Protein AF-A0A6N7EVI2-F1 (afdb_monomer)

Radius of gyration: 18.11 Å; Cα contacts (8 Å, |Δi|>4): 670; chains: 1; bounding box: 48×38×41 Å

pLDDT: mean 82.37, std 12.78, range [40.16, 98.56]

Foldseek 3Di:
DFQFQQQWDKDKDKFFAAPDPDPPPQRTGAIWMKIWDTDRHNDQDAQDKDKTWIKTADFQQQFEPAAAGPDDPRRIDTFFMWIWHHNDPQWIKIWTDGPRGIDIDIGGRPFAAQQRDPDDQPPDRVAQRQAAWKAFPVHPQWTWGWGQTPQQWIWIKIWGHAHPTRSHIWIKTWDTHRHPGADAFDKDKTWIKGADRPQCTHPHDAGPDPVHRIDTFFMKIWHHNGSFWTKIWTAGPRGIDIGTIGGPTHGRSRDGDD

Sequence (258 aa):
MIQTANDQLVAYFYGYENADGNTNGNTTGDALWLLTDALAVSQIEQGKTYTLPVYTGFVGNGGRFDSAPTTDRSGLTEWGNVELTFTGCNAATATLVGEDGTKSFEMIKLANVKGAECGDAVTNNPFFNISGTWYDTTESGLGFNVINTTNNQLLAYYYGYKSGANGNTHWLLSDALSVEAVVPGQTYTIPVYTGYAGNGGTFTSAPTDGNSGIRNWGTLQIRFDNCNSGSATLSGEDGSKSFNLVKLANLKGAACAQ

Secondary structure (DSSP, 8-state):
-EEETTTEEE-EEEEEPPPP--SSS--SPPEEEEEE--EE-SSPPTT-EEEEEEEEE-TTS--BTTB--SSSSTTEEEEEEEEEEEEETTEEEEEEEETTEEEEEEEE---PBTT--SSS--SS--S----EEEEETTSTT-EEEEEEBTTSEEEEEEEEE-TTSTT-EEEEEE--EE-S---TT-EEEEEEEEE-TTSS--SSS--SSTT-SEEEEEEEEEEESSSSEEEEEEEETTEEEEEEEEEEEEBTT-PPP-

Solvent-accessible surface area (backbone atoms only — not comparable to full-atom values): 13594 Å² total; per-residue (Å²): 107,47,52,29,62,82,28,25,37,36,43,64,50,77,54,25,34,53,46,65,90,59,91,78,80,57,85,36,12,53,73,38,56,38,38,39,56,75,42,84,41,86,68,92,52,76,70,44,73,46,76,38,55,26,29,27,67,40,74,67,27,49,17,25,55,91,42,48,37,79,44,100,77,56,43,54,41,83,45,38,35,35,39,39,30,31,74,46,92,52,32,30,41,41,35,40,42,36,85,89,44,77,50,74,47,83,44,69,62,87,68,46,42,53,42,48,54,88,71,79,71,45,88,75,39,91,46,69,31,66,36,29,40,33,27,31,90,90,33,64,82,40,36,33,44,32,43,42,30,67,82,27,26,42,36,42,37,40,42,35,28,33,52,96,32,51,16,37,58,36,56,36,41,41,47,74,44,78,38,92,69,76,54,70,68,46,75,46,79,37,52,22,28,25,70,56,74,75,35,54,28,27,61,90,40,70,41,72,51,90,82,51,51,51,41,85,43,37,37,37,38,40,29,38,60,51,71,49,36,31,36,38,34,42,40,39,86,72,46,73,50,76,40,61,29,37,51,78,46,45,31,41,46,18,57,45,55,129

Mean predicted aligned error: 7.65 Å

Organism: NCBI:txid2654998

Nearest PDB structures (foldseek):
  1q9g-assembly1_A  TM=4.408E-01  e=4.996E+00  Escherichia coli
  1yyp-assembly1_A-2  TM=1.736E-01  e=5.544E-01  Human betaherpesvirus 5
  5ixa-assembly1_A  TM=1.518E-01  e=2.797E-01  Human herpesvirus 5 strain AD169
  5iwd-assembly1_A-2  TM=1.503E-01  e=4.560E-01  Human herpesvirus 5 strain AD169

Structure (mmCIF, N/CA/C/O backbone):
data_AF-A0A6N7EVI2-F1
#
_entry.id   AF-A0A6N7EVI2-F1
#
loop_
_atom_site.group_PDB
_atom_site.id
_atom_site.type_symbol
_atom_site.label_atom_id
_atom_site.label_alt_id
_atom_site.label_comp_id
_atom_site.label_asym_id
_atom_site.label_entity_id
_atom_site.label_seq_id
_atom_site.pdbx_PDB_ins_code
_atom_site.Cartn_x
_atom_site.Cartn_y
_atom_site.Cartn_z
_atom_site.occupancy
_atom_site.B_iso_or_equiv
_atom_site.auth_seq_id
_atom_site.auth_comp_id
_atom_site.auth_asym_id
_atom_site.auth_atom_id
_atom_site.pdbx_PDB_model_num
ATOM 1 N N . MET A 1 1 ? 0.043 4.563 6.822 1.00 78.44 1 MET A N 1
ATOM 2 C CA . MET A 1 1 ? 0.396 4.192 8.212 1.00 78.44 1 MET A CA 1
ATOM 3 C C . MET A 1 1 ? -0.729 3.375 8.801 1.00 78.44 1 MET A C 1
ATOM 5 O O . MET A 1 1 ? -1.885 3.664 8.506 1.00 78.44 1 MET A O 1
ATOM 9 N N . ILE A 1 2 ? -0.394 2.376 9.606 1.00 78.75 2 ILE A N 1
ATOM 10 C CA . ILE A 1 2 ? -1.329 1.429 10.202 1.00 78.75 2 ILE A CA 1
ATOM 11 C C . ILE A 1 2 ? -0.865 1.134 11.633 1.00 78.75 2 ILE A C 1
ATOM 13 O O . ILE A 1 2 ? 0.302 0.807 11.835 1.00 78.75 2 ILE A O 1
ATOM 17 N N . GLN A 1 3 ? -1.782 1.201 12.603 1.00 81.31 3 GLN A N 1
ATOM 18 C CA . GLN A 1 3 ? -1.608 0.498 13.874 1.00 81.31 3 GLN A CA 1
ATOM 19 C C . GLN A 1 3 ? -2.296 -0.867 13.761 1.00 81.31 3 GLN A C 1
ATOM 21 O O . GLN A 1 3 ? -3.495 -0.946 13.479 1.00 81.31 3 GLN A O 1
ATOM 26 N N . THR A 1 4 ? -1.540 -1.944 13.931 1.00 81.75 4 THR A N 1
ATOM 27 C CA . THR A 1 4 ? -2.045 -3.315 13.842 1.00 81.75 4 THR A CA 1
ATOM 28 C C . THR A 1 4 ? -2.708 -3.736 15.152 1.00 81.75 4 THR A C 1
ATOM 30 O O . THR A 1 4 ? -2.429 -3.188 16.219 1.00 81.75 4 THR A O 1
ATOM 33 N N . ALA A 1 5 ? -3.566 -4.752 15.089 1.00 79.06 5 ALA A N 1
ATOM 34 C CA . ALA A 1 5 ? -4.220 -5.346 16.254 1.00 79.06 5 ALA A CA 1
ATOM 35 C C . ALA A 1 5 ? -3.238 -5.968 17.268 1.00 79.06 5 ALA A C 1
ATOM 37 O O . ALA A 1 5 ? -3.628 -6.214 18.404 1.00 79.06 5 ALA A O 1
ATOM 38 N N . ASN A 1 6 ? -1.978 -6.180 16.876 1.00 83.00 6 ASN A N 1
ATOM 39 C CA . ASN A 1 6 ? -0.909 -6.683 17.739 1.00 83.00 6 ASN A CA 1
ATOM 40 C C . ASN A 1 6 ? -0.087 -5.549 18.374 1.00 83.00 6 ASN A C 1
ATOM 42 O O . ASN A 1 6 ? 1.062 -5.767 18.747 1.00 83.00 6 ASN A O 1
ATOM 46 N N . ASP A 1 7 ? -0.646 -4.338 18.459 1.00 86.75 7 ASP A N 1
ATOM 47 C CA . ASP A 1 7 ? 0.015 -3.166 19.037 1.00 86.75 7 ASP A CA 1
ATOM 48 C C . ASP A 1 7 ? 1.329 -2.816 18.335 1.00 86.75 7 ASP A C 1
ATOM 50 O O . ASP A 1 7 ? 2.338 -2.519 18.970 1.00 86.75 7 ASP A O 1
ATOM 54 N N . GLN A 1 8 ? 1.320 -2.844 17.001 1.00 87.69 8 GLN A N 1
ATOM 55 C CA . GLN A 1 8 ? 2.462 -2.423 16.193 1.00 87.69 8 GLN A CA 1
ATOM 56 C C . GLN A 1 8 ? 2.094 -1.255 15.288 1.00 87.69 8 GLN A C 1
ATOM 58 O O . GLN A 1 8 ? 1.063 -1.282 14.622 1.00 87.69 8 GLN A O 1
ATOM 63 N N . LEU A 1 9 ? 2.956 -0.248 15.229 1.00 87.81 9 LEU A N 1
ATOM 64 C CA . LEU A 1 9 ? 2.894 0.836 14.262 1.00 87.81 9 LEU A CA 1
ATOM 65 C C . LEU A 1 9 ? 3.787 0.494 13.067 1.00 87.81 9 LEU A C 1
ATOM 67 O O . LEU A 1 9 ? 4.968 0.201 13.244 1.00 87.81 9 LEU A O 1
ATOM 71 N N . VAL A 1 10 ? 3.216 0.559 11.865 1.00 87.38 10 VAL A N 1
ATOM 72 C CA . VAL A 1 10 ? 3.932 0.407 10.591 1.00 87.38 10 VAL A CA 1
ATOM 73 C C . VAL A 1 10 ? 3.566 1.566 9.664 1.00 87.38 10 VAL A C 1
ATOM 75 O O . VAL A 1 10 ? 2.408 2.004 9.597 1.00 87.38 10 VAL A O 1
ATOM 78 N N . ALA A 1 11 ? 4.541 2.071 8.918 1.00 87.06 11 ALA A N 1
ATOM 79 C CA . ALA A 1 11 ? 4.354 3.089 7.902 1.00 87.06 11 ALA A CA 1
ATOM 80 C C . ALA A 1 11 ? 4.922 2.647 6.550 1.00 87.06 11 ALA A C 1
ATOM 82 O O . ALA A 1 11 ? 5.827 1.823 6.458 1.00 87.06 11 ALA A O 1
ATOM 83 N N . TYR A 1 12 ? 4.336 3.218 5.503 1.00 85.94 12 TYR A N 1
ATOM 84 C CA . TYR A 1 12 ? 4.713 2.991 4.117 1.00 85.94 12 TYR A CA 1
ATOM 85 C C . TYR A 1 12 ? 4.661 4.350 3.424 1.00 85.94 12 TYR A C 1
ATOM 87 O O . TYR A 1 12 ? 3.696 5.095 3.644 1.00 85.94 12 TYR A O 1
ATOM 95 N N . PHE A 1 13 ? 5.662 4.665 2.611 1.00 84.12 13 PHE A N 1
ATOM 96 C CA . PHE A 1 13 ? 5.716 5.889 1.814 1.00 84.12 13 PHE A CA 1
ATOM 97 C C . PHE A 1 13 ? 6.012 5.543 0.362 1.00 84.12 13 PHE A C 1
ATOM 99 O O . PHE A 1 13 ? 6.703 4.570 0.077 1.00 84.12 13 PHE A O 1
ATOM 106 N N . TYR A 1 14 ? 5.489 6.357 -0.545 1.00 81.00 14 TYR A N 1
ATOM 107 C CA . TYR A 1 14 ? 5.687 6.211 -1.981 1.00 81.00 14 TYR A CA 1
ATOM 108 C C . TYR A 1 14 ? 6.108 7.565 -2.538 1.00 81.00 14 TYR A C 1
ATOM 110 O O . TYR A 1 14 ? 5.569 8.598 -2.130 1.00 81.00 14 TYR A O 1
ATOM 118 N N . GLY A 1 15 ? 7.072 7.572 -3.449 1.00 78.25 15 GLY A N 1
ATOM 119 C CA . GLY A 1 15 ? 7.619 8.801 -3.999 1.00 78.25 15 GLY A CA 1
ATOM 120 C C . GLY A 1 15 ? 8.617 8.546 -5.116 1.00 78.25 15 GLY A C 1
ATOM 121 O O . GLY A 1 15 ? 8.519 7.552 -5.836 1.00 78.25 15 GLY A O 1
ATOM 122 N N . TYR A 1 16 ? 9.560 9.471 -5.242 1.00 76.50 16 TYR A N 1
ATOM 123 C CA . TYR A 1 16 ? 10.654 9.417 -6.202 1.00 76.50 16 TYR A CA 1
ATOM 124 C C . TYR A 1 16 ? 11.968 9.623 -5.454 1.00 76.50 16 TYR A C 1
ATOM 126 O O . TYR A 1 16 ? 11.994 10.392 -4.490 1.00 76.50 16 TYR A O 1
ATOM 134 N N . GLU A 1 17 ? 13.032 8.955 -5.884 1.00 75.00 17 GLU A N 1
ATOM 135 C CA . GLU A 1 17 ? 14.394 9.201 -5.393 1.00 75.00 17 GLU A CA 1
ATOM 136 C C . GLU A 1 17 ? 14.897 10.569 -5.893 1.00 75.00 17 GLU A C 1
ATOM 138 O O . GLU A 1 17 ? 14.228 11.267 -6.673 1.00 75.00 17 GLU A O 1
ATOM 143 N N . ASN A 1 18 ? 16.064 11.017 -5.433 1.00 69.88 18 ASN A N 1
ATOM 144 C CA . ASN A 1 18 ? 16.777 12.040 -6.194 1.00 69.88 18 ASN A CA 1
ATOM 145 C C . ASN A 1 18 ? 17.369 11.409 -7.461 1.00 69.88 18 ASN A C 1
ATOM 147 O O . ASN A 1 18 ? 17.539 10.199 -7.551 1.00 69.88 18 ASN A O 1
ATOM 151 N N . ALA A 1 19 ? 17.679 12.226 -8.468 1.00 61.88 19 ALA A N 1
ATOM 152 C CA . ALA A 1 19 ? 18.473 11.720 -9.577 1.00 61.88 19 ALA A CA 1
ATOM 153 C C . ALA A 1 19 ? 19.861 11.354 -9.035 1.00 61.88 19 ALA A C 1
ATOM 155 O O . ALA A 1 19 ? 20.594 12.242 -8.585 1.00 61.88 19 ALA A O 1
ATOM 156 N N . ASP A 1 20 ? 20.226 10.073 -9.096 1.00 54.56 20 ASP A N 1
ATOM 157 C CA . ASP A 1 20 ? 21.617 9.658 -8.967 1.00 54.56 20 ASP A CA 1
ATOM 158 C C . ASP A 1 20 ? 22.427 10.526 -9.925 1.00 54.56 20 ASP A C 1
ATOM 160 O O . ASP A 1 20 ? 22.054 10.658 -11.091 1.00 54.56 20 ASP A O 1
ATOM 164 N N . GLY A 1 21 ? 23.535 11.119 -9.485 1.00 47.72 21 GLY A N 1
ATOM 165 C CA . GLY A 1 21 ? 24.413 11.949 -10.325 1.00 47.72 21 GLY A CA 1
ATOM 166 C C . GLY A 1 21 ? 25.060 11.221 -11.524 1.00 47.72 21 GLY A C 1
ATOM 167 O O . GLY A 1 21 ? 26.123 11.627 -11.989 1.00 47.72 21 GLY A O 1
ATOM 168 N N . ASN A 1 22 ? 24.464 10.131 -12.007 1.00 42.59 22 ASN A N 1
ATOM 169 C CA . ASN A 1 22 ? 24.833 9.351 -13.166 1.00 42.59 22 ASN A CA 1
ATOM 170 C C . ASN A 1 22 ? 24.577 10.136 -14.468 1.00 42.59 22 ASN A C 1
ATOM 172 O O . ASN A 1 22 ? 23.500 10.664 -14.741 1.00 42.59 22 ASN A O 1
ATOM 176 N N . THR A 1 23 ? 25.615 10.187 -15.294 1.00 40.16 23 THR A N 1
ATOM 177 C CA . THR A 1 23 ? 25.893 11.084 -16.426 1.00 40.16 23 THR A CA 1
ATOM 178 C C . THR A 1 23 ? 25.006 10.906 -17.667 1.00 40.16 23 THR A C 1
ATOM 180 O O . THR A 1 23 ? 25.349 11.394 -18.744 1.00 40.16 23 THR A O 1
ATOM 183 N N . ASN A 1 24 ? 23.847 10.259 -17.545 1.00 43.44 24 ASN A N 1
ATOM 184 C CA . ASN A 1 24 ? 22.981 9.915 -18.680 1.00 43.44 24 ASN A CA 1
ATOM 185 C C . ASN A 1 24 ? 21.941 10.994 -19.031 1.00 43.44 24 ASN A C 1
ATOM 187 O O . ASN A 1 24 ? 21.064 10.756 -19.857 1.00 43.44 24 ASN A O 1
ATOM 191 N N . GLY A 1 25 ? 22.012 12.178 -18.413 1.00 42.19 25 GLY A N 1
ATOM 192 C CA . GLY A 1 25 ? 21.105 13.292 -18.713 1.00 42.19 25 GLY A CA 1
ATOM 193 C C . GLY A 1 25 ? 19.660 13.097 -18.233 1.00 42.19 25 GLY A C 1
ATOM 194 O O . GLY A 1 25 ? 18.804 13.906 -18.581 1.00 42.19 25 GLY A O 1
ATOM 195 N N . ASN A 1 26 ? 19.380 12.061 -17.432 1.00 43.47 26 ASN A N 1
ATOM 196 C CA . ASN A 1 26 ? 18.093 11.895 -16.760 1.00 43.47 26 ASN A CA 1
ATOM 197 C C . ASN A 1 26 ? 18.104 12.698 -15.450 1.00 43.47 26 ASN A C 1
ATOM 199 O O . ASN A 1 26 ? 18.824 12.360 -14.518 1.00 43.47 26 ASN A O 1
ATOM 203 N N . THR A 1 27 ? 17.327 13.777 -15.389 1.00 50.53 27 THR A N 1
ATOM 204 C CA . THR A 1 27 ? 17.216 14.658 -14.214 1.00 50.53 27 THR A CA 1
ATOM 205 C C . THR A 1 27 ? 16.045 14.288 -13.298 1.00 50.53 27 THR A C 1
ATOM 207 O O . THR A 1 27 ? 15.647 15.103 -12.468 1.00 50.53 27 THR A O 1
ATOM 210 N N . THR A 1 28 ? 15.437 13.110 -13.476 1.00 56.78 28 THR A N 1
ATOM 211 C CA . THR A 1 28 ? 14.279 12.652 -12.688 1.00 56.78 28 THR A CA 1
ATOM 212 C C . THR A 1 28 ? 14.608 11.394 -11.899 1.00 56.78 28 THR A C 1
ATOM 214 O O . THR A 1 28 ? 15.360 10.553 -12.386 1.00 56.78 28 THR A O 1
ATOM 217 N N . GLY A 1 29 ? 14.061 11.296 -10.685 1.00 60.53 29 GLY A N 1
ATOM 218 C CA . GLY A 1 29 ? 14.249 10.135 -9.819 1.00 60.53 29 GLY A CA 1
ATOM 219 C C . GLY A 1 29 ? 13.364 8.965 -10.226 1.00 60.53 29 GLY A C 1
ATOM 220 O O . GLY A 1 29 ? 12.253 9.160 -10.733 1.00 60.53 29 GLY A O 1
ATOM 221 N N . ASP A 1 30 ? 13.847 7.750 -9.987 1.00 69.44 30 ASP A N 1
ATOM 222 C CA . ASP A 1 30 ? 13.045 6.542 -10.139 1.00 69.44 30 ASP A CA 1
ATOM 223 C C . ASP A 1 30 ? 12.011 6.422 -9.010 1.00 69.44 30 ASP A C 1
ATOM 225 O O . ASP A 1 30 ? 12.070 7.108 -7.988 1.00 69.44 30 ASP A O 1
ATOM 229 N N . ALA A 1 31 ? 10.999 5.582 -9.232 1.00 69.00 31 ALA A N 1
ATOM 230 C CA . ALA A 1 31 ? 9.957 5.340 -8.245 1.00 69.00 31 ALA A CA 1
ATOM 231 C C . ALA A 1 31 ? 10.541 4.670 -6.991 1.00 69.00 31 ALA A C 1
ATOM 233 O O . ALA A 1 31 ? 11.123 3.591 -7.078 1.00 69.00 31 ALA A O 1
ATOM 234 N N . LEU A 1 32 ? 10.290 5.279 -5.835 1.00 76.00 32 LEU A N 1
ATOM 235 C CA . LEU A 1 32 ? 10.708 4.805 -4.521 1.00 76.00 32 LEU A CA 1
ATOM 236 C C . LEU A 1 32 ? 9.496 4.336 -3.721 1.00 76.00 32 LEU A C 1
ATOM 238 O O . LEU A 1 32 ? 8.467 5.020 -3.674 1.00 76.00 32 LEU A O 1
ATOM 242 N N . TRP A 1 33 ? 9.640 3.218 -3.017 1.00 77.56 33 TRP A N 1
ATOM 243 C CA . TRP A 1 33 ? 8.743 2.856 -1.926 1.00 77.56 33 TRP A CA 1
ATOM 244 C C . TRP A 1 33 ? 9.562 2.557 -0.678 1.00 77.56 33 TRP A C 1
ATOM 246 O O . TRP A 1 33 ? 10.606 1.915 -0.727 1.00 77.56 33 TRP A O 1
ATOM 256 N N . LEU A 1 34 ? 9.059 3.047 0.442 1.00 84.69 34 LEU A N 1
ATOM 257 C CA . LEU A 1 34 ? 9.695 2.957 1.740 1.00 84.69 34 LEU A CA 1
ATOM 258 C C . LEU A 1 34 ? 8.766 2.203 2.681 1.00 84.69 34 LEU A C 1
ATOM 260 O O . LEU A 1 34 ? 7.575 2.513 2.756 1.00 84.69 34 LEU A O 1
ATOM 264 N N . LEU A 1 35 ? 9.314 1.240 3.409 1.00 84.19 35 LEU A N 1
ATOM 265 C CA . LEU A 1 35 ? 8.627 0.418 4.400 1.00 84.19 35 LEU A CA 1
ATOM 266 C C . LEU A 1 35 ? 9.311 0.597 5.752 1.00 84.19 35 LEU A C 1
ATOM 268 O O . LEU A 1 35 ? 10.533 0.543 5.819 1.00 84.19 35 LEU A O 1
ATOM 272 N N . THR A 1 36 ? 8.555 0.750 6.836 1.00 87.19 36 THR A N 1
ATOM 273 C CA . THR A 1 36 ? 9.147 0.685 8.178 1.00 87.19 36 THR A CA 1
ATOM 274 C C . THR A 1 36 ? 9.128 -0.724 8.746 1.00 87.19 36 THR A C 1
ATOM 276 O O . THR A 1 36 ? 8.227 -1.512 8.447 1.00 87.19 36 THR A O 1
ATOM 279 N N . ASP A 1 37 ? 10.031 -0.991 9.686 1.00 82.88 37 ASP A N 1
ATOM 280 C CA . ASP A 1 37 ? 9.793 -2.066 10.648 1.00 82.88 37 ASP A CA 1
ATOM 281 C C . ASP A 1 37 ? 8.555 -1.782 11.510 1.00 82.88 37 ASP A C 1
ATOM 283 O O . ASP A 1 37 ? 8.026 -0.665 11.579 1.00 82.88 37 ASP A O 1
ATOM 287 N N . ALA A 1 38 ? 8.092 -2.828 12.187 1.00 85.00 38 ALA A N 1
ATOM 288 C CA . ALA A 1 38 ? 7.014 -2.746 13.153 1.00 85.00 38 ALA A CA 1
ATOM 289 C C . ALA A 1 38 ? 7.526 -2.225 14.503 1.00 85.00 38 ALA A C 1
ATOM 291 O O . ALA A 1 38 ? 8.260 -2.916 15.211 1.00 85.00 38 ALA A O 1
ATOM 292 N N . LEU A 1 39 ? 7.080 -1.034 14.903 1.00 89.94 39 LEU A N 1
ATOM 293 C CA . LEU A 1 39 ? 7.355 -0.485 16.229 1.00 89.94 39 LEU A CA 1
ATOM 294 C C . LEU A 1 39 ? 6.257 -0.905 17.208 1.00 89.94 39 LEU A C 1
ATOM 296 O O . LEU A 1 39 ? 5.087 -0.615 16.975 1.00 89.94 39 LEU A O 1
ATOM 300 N N . ALA A 1 40 ? 6.614 -1.539 18.325 1.00 90.75 40 ALA A N 1
ATOM 301 C CA . ALA A 1 40 ? 5.648 -1.876 19.370 1.00 90.75 40 ALA A CA 1
ATOM 302 C C . ALA A 1 40 ? 5.083 -0.598 20.021 1.00 90.75 40 ALA A C 1
ATOM 304 O O . ALA A 1 40 ? 5.790 0.139 20.708 1.00 90.75 40 ALA A O 1
ATOM 305 N N . VAL A 1 41 ? 3.796 -0.339 19.798 1.00 87.38 41 VAL A N 1
ATOM 306 C CA . VAL A 1 41 ? 3.047 0.819 20.290 1.00 87.38 41 VAL A CA 1
ATOM 307 C C . VAL A 1 41 ? 1.650 0.356 20.693 1.00 87.38 41 VAL A C 1
ATOM 309 O O . VAL A 1 41 ? 0.789 0.118 19.843 1.00 87.38 41 VAL A O 1
ATOM 312 N N . SER A 1 42 ? 1.398 0.278 22.001 1.00 83.19 42 SER A N 1
ATOM 313 C CA . SER A 1 42 ? 0.074 -0.064 22.537 1.00 83.19 42 SER A CA 1
ATOM 314 C C . SER A 1 42 ? -0.947 1.044 22.291 1.00 83.19 42 SER A C 1
ATOM 316 O O . SER A 1 42 ? -2.084 0.776 21.912 1.00 83.19 42 SER A O 1
ATOM 318 N N . GLN A 1 43 ? -0.555 2.306 22.427 1.00 84.06 43 GLN A N 1
ATOM 319 C CA . GLN A 1 43 ? -1.420 3.444 22.145 1.00 84.06 43 GLN A CA 1
ATOM 320 C C . GLN A 1 43 ? -0.617 4.570 21.502 1.00 84.06 43 GLN A C 1
ATOM 322 O O . GLN A 1 43 ? 0.496 4.882 21.931 1.00 84.06 43 GLN A O 1
ATOM 327 N N . ILE A 1 44 ? -1.195 5.172 20.462 1.00 86.50 44 ILE A N 1
ATOM 328 C CA . ILE A 1 44 ? -0.651 6.389 19.870 1.00 86.50 44 ILE A CA 1
ATOM 329 C C . ILE A 1 44 ? -1.018 7.566 20.782 1.00 86.50 44 ILE A C 1
ATOM 331 O O . ILE A 1 44 ? -2.190 7.800 21.074 1.00 86.50 44 ILE A O 1
ATOM 335 N N . GLU A 1 45 ? -0.008 8.287 21.250 1.00 89.31 45 GLU A N 1
ATOM 336 C CA . GLU A 1 45 ? -0.119 9.442 22.130 1.00 89.31 45 GLU A CA 1
ATOM 337 C C . GLU A 1 45 ? 0.002 10.717 21.295 1.00 89.31 45 GLU A C 1
ATOM 339 O O . GLU A 1 45 ? 0.938 10.883 20.509 1.00 89.31 45 GLU A O 1
ATOM 344 N N . GLN A 1 46 ? -0.948 11.632 21.468 1.00 91.19 46 GLN A N 1
ATOM 345 C CA . GLN A 1 46 ? -0.927 12.912 20.771 1.00 91.19 46 GLN A CA 1
ATOM 346 C C . GLN A 1 46 ? 0.310 13.725 21.180 1.00 91.19 46 GLN A C 1
ATOM 348 O O . GLN A 1 46 ? 0.624 13.851 22.361 1.00 91.19 46 GLN A O 1
ATOM 353 N N . GLY A 1 47 ? 1.008 14.288 20.195 1.00 92.94 47 GLY A N 1
ATOM 354 C CA . GLY A 1 47 ? 2.221 15.084 20.387 1.00 92.94 47 GLY A CA 1
ATOM 355 C C . GLY A 1 47 ? 3.492 14.268 20.636 1.00 92.94 47 GLY A C 1
ATOM 356 O O . GLY A 1 47 ? 4.577 14.845 20.638 1.00 92.94 47 GLY A O 1
ATOM 357 N N . LYS A 1 48 ? 3.397 12.943 20.802 1.00 94.62 48 LYS A N 1
ATOM 358 C CA . LYS A 1 48 ? 4.567 12.067 20.899 1.00 94.62 48 LYS A CA 1
ATOM 359 C C . LYS A 1 48 ? 5.142 11.791 19.512 1.00 94.62 48 LYS A C 1
ATOM 361 O O . LYS A 1 48 ? 4.398 11.501 18.574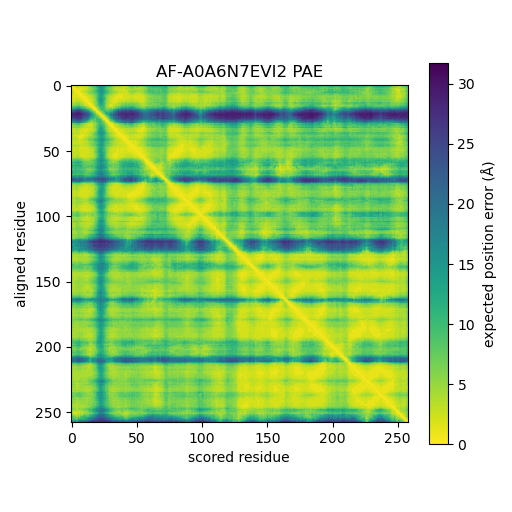 1.00 94.62 48 LYS A O 1
ATOM 366 N N . THR A 1 49 ? 6.466 11.854 19.407 1.00 95.62 49 THR A N 1
ATOM 367 C CA . THR A 1 49 ? 7.204 11.462 18.203 1.00 95.62 49 THR A CA 1
ATOM 368 C C . THR A 1 49 ? 7.577 9.985 18.271 1.00 95.62 49 THR A C 1
ATOM 370 O O . THR A 1 49 ? 8.122 9.518 19.272 1.00 95.62 49 THR A O 1
ATOM 373 N N . TYR A 1 50 ? 7.293 9.260 17.195 1.00 94.81 50 TYR A N 1
ATOM 374 C CA . TYR A 1 50 ? 7.669 7.868 16.988 1.00 94.81 50 TYR A CA 1
ATOM 375 C C . TYR A 1 50 ? 8.721 7.798 15.887 1.00 94.81 50 TYR A C 1
ATOM 377 O O . TYR A 1 50 ? 8.462 8.256 14.777 1.00 94.81 50 TYR A O 1
ATOM 385 N N . THR A 1 51 ? 9.876 7.209 16.182 1.00 95.12 51 THR A N 1
ATOM 386 C CA . THR A 1 51 ? 10.950 7.014 15.202 1.00 95.12 51 THR A CA 1
ATOM 387 C C . THR A 1 51 ? 10.996 5.551 14.790 1.00 95.12 51 THR A C 1
ATOM 389 O O . THR A 1 51 ? 11.039 4.673 15.654 1.00 95.12 51 THR A O 1
ATOM 392 N N . LEU A 1 52 ? 10.958 5.284 13.486 1.00 94.25 52 LEU A N 1
ATOM 393 C CA . LEU A 1 52 ? 11.017 3.935 12.928 1.00 94.25 52 LEU A CA 1
ATOM 394 C C . LEU A 1 52 ? 12.114 3.864 11.861 1.00 94.25 52 LEU A C 1
ATOM 396 O O . LEU A 1 52 ? 12.180 4.781 11.034 1.00 94.25 52 LEU A O 1
ATOM 400 N N . PRO A 1 53 ? 12.924 2.790 11.830 1.00 92.94 53 PRO A N 1
ATOM 401 C CA . PRO A 1 53 ? 13.826 2.556 10.716 1.00 92.94 53 PRO A CA 1
ATOM 402 C C . PRO A 1 53 ? 13.008 2.277 9.455 1.00 92.94 53 PRO A C 1
ATOM 404 O O . PRO A 1 53 ? 11.913 1.705 9.506 1.00 92.94 53 PRO A O 1
ATOM 407 N N . VAL A 1 54 ? 13.543 2.726 8.329 1.00 89.94 54 VAL A N 1
ATOM 408 C CA . VAL A 1 54 ? 12.926 2.688 7.011 1.00 89.94 54 VAL A CA 1
ATOM 409 C C . VAL A 1 54 ? 13.825 1.903 6.068 1.00 89.94 54 VAL A C 1
ATOM 411 O O . VAL A 1 54 ? 15.037 2.111 6.022 1.00 89.94 54 VAL A O 1
ATOM 414 N N . TYR A 1 55 ? 13.200 1.048 5.271 1.00 85.88 55 TYR A N 1
ATOM 415 C CA . TYR A 1 55 ? 13.832 0.168 4.307 1.00 85.88 55 TYR A CA 1
ATOM 416 C C . TYR A 1 55 ? 13.252 0.392 2.909 1.00 85.88 55 TYR A C 1
ATOM 418 O O . TYR A 1 55 ? 12.063 0.684 2.761 1.00 85.88 55 TYR A O 1
ATOM 426 N N . THR A 1 56 ? 14.080 0.208 1.885 1.00 80.75 56 THR A N 1
ATOM 427 C CA . THR A 1 56 ? 13.696 0.244 0.465 1.00 80.75 56 THR A CA 1
ATOM 428 C C . THR A 1 56 ? 14.163 -1.018 -0.247 1.00 80.75 56 THR A C 1
ATOM 430 O O . THR A 1 56 ? 15.104 -1.668 0.200 1.00 80.75 56 THR A O 1
ATOM 433 N N . GLY A 1 57 ? 13.523 -1.378 -1.359 1.00 74.69 57 GLY A N 1
ATOM 434 C CA . GLY A 1 57 ? 14.045 -2.422 -2.238 1.00 74.69 57 GLY A CA 1
ATOM 435 C C . GLY A 1 57 ? 15.292 -1.963 -2.994 1.00 74.69 57 GLY A C 1
ATOM 436 O O . GLY A 1 57 ? 15.405 -0.788 -3.315 1.00 74.69 57 GLY A O 1
ATOM 437 N N . PHE A 1 58 ? 16.203 -2.882 -3.324 1.00 72.12 58 PHE A N 1
ATOM 438 C CA . PHE A 1 58 ? 17.367 -2.567 -4.163 1.00 72.12 58 PHE A CA 1
ATOM 439 C C . PHE A 1 58 ? 17.398 -3.372 -5.465 1.00 72.12 58 PHE A C 1
ATOM 441 O O . PHE A 1 58 ? 16.980 -4.534 -5.534 1.00 72.12 58 PHE A O 1
ATOM 448 N N . VAL A 1 59 ? 17.960 -2.748 -6.500 1.00 71.81 59 VAL A N 1
ATOM 449 C CA . VAL A 1 59 ? 18.222 -3.379 -7.796 1.00 71.81 59 VAL A CA 1
ATOM 450 C C . VAL A 1 59 ? 19.260 -4.486 -7.624 1.00 71.81 59 VAL A C 1
ATOM 452 O O . VAL A 1 59 ? 20.357 -4.253 -7.126 1.00 71.81 59 VAL A O 1
ATOM 455 N N . GLY A 1 60 ? 18.936 -5.699 -8.067 1.00 71.44 60 GLY A N 1
ATOM 456 C CA . GLY A 1 60 ? 19.820 -6.862 -7.979 1.00 71.44 60 GLY A CA 1
ATOM 457 C C . GLY A 1 60 ? 19.338 -7.973 -7.048 1.00 71.44 60 GLY A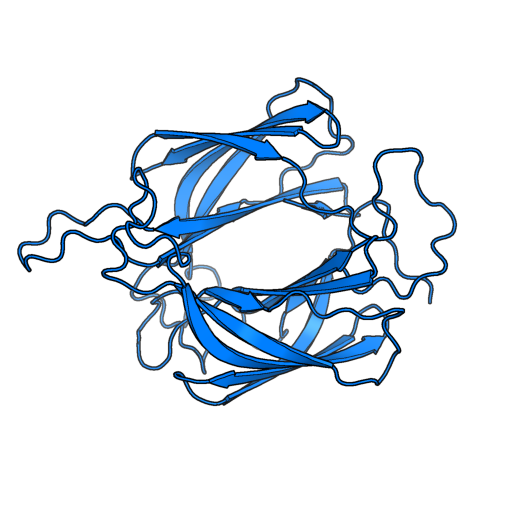 C 1
ATOM 458 O O . GLY A 1 60 ? 19.934 -9.047 -7.055 1.00 71.44 60 GLY A O 1
ATOM 459 N N . ASN A 1 61 ? 18.260 -7.761 -6.286 1.00 72.75 61 ASN A N 1
ATOM 460 C CA . ASN A 1 61 ? 17.746 -8.742 -5.318 1.00 72.75 61 ASN A CA 1
ATOM 461 C C . ASN A 1 61 ? 17.042 -9.977 -5.936 1.00 72.75 61 ASN A C 1
ATOM 463 O O . ASN A 1 61 ? 16.618 -10.882 -5.214 1.00 72.75 61 ASN A O 1
ATOM 467 N N . GLY A 1 62 ? 16.900 -10.025 -7.260 1.00 73.12 62 GLY A N 1
ATOM 468 C CA . GLY A 1 62 ? 16.264 -11.110 -8.008 1.00 73.12 62 GLY A CA 1
ATOM 469 C C . GLY A 1 62 ? 14.756 -10.954 -8.213 1.00 73.12 62 GLY A C 1
ATOM 470 O O . GLY A 1 62 ? 14.188 -11.706 -9.001 1.00 73.12 62 GLY A O 1
ATOM 471 N N . GLY A 1 63 ? 14.107 -10.000 -7.540 1.00 76.88 63 GLY A N 1
ATOM 472 C CA . GLY A 1 63 ? 12.658 -9.808 -7.575 1.00 76.88 63 GLY A CA 1
ATOM 473 C C . GLY A 1 63 ? 12.163 -9.368 -8.950 1.00 76.88 63 GLY A C 1
ATOM 474 O O . GLY A 1 63 ? 12.777 -8.521 -9.599 1.00 76.88 63 GLY A O 1
ATOM 475 N N . ARG A 1 64 ? 11.052 -9.947 -9.404 1.00 79.81 64 ARG A N 1
ATOM 476 C CA . ARG A 1 64 ? 10.371 -9.603 -10.660 1.00 79.81 64 ARG A CA 1
ATOM 477 C C . ARG A 1 64 ? 8.868 -9.627 -10.454 1.00 79.81 64 ARG A C 1
ATOM 479 O O . ARG A 1 64 ? 8.379 -10.202 -9.482 1.00 79.81 64 ARG A O 1
ATOM 486 N N . PHE A 1 65 ? 8.130 -9.026 -11.384 1.00 81.44 65 PHE A N 1
ATOM 487 C CA . PHE A 1 65 ? 6.669 -9.074 -11.351 1.00 81.44 65 PHE A CA 1
ATOM 488 C C . PHE A 1 65 ? 6.150 -10.508 -11.197 1.00 81.44 65 PHE A C 1
ATOM 490 O O . PHE A 1 65 ? 5.235 -10.735 -10.420 1.00 81.44 65 PHE A O 1
ATOM 497 N N . ASP A 1 66 ? 6.776 -11.481 -11.856 1.00 79.56 66 ASP A N 1
ATOM 498 C CA . ASP A 1 66 ? 6.393 -12.892 -11.912 1.00 79.56 66 ASP A CA 1
ATOM 499 C C . ASP A 1 66 ? 7.203 -13.825 -10.993 1.00 79.56 66 ASP A C 1
ATOM 501 O O . ASP A 1 66 ? 6.921 -15.020 -10.963 1.00 79.56 66 ASP A O 1
ATOM 505 N N . SER A 1 67 ? 8.165 -13.319 -10.215 1.00 76.31 67 SER A N 1
ATOM 506 C CA . SER A 1 67 ? 8.972 -14.156 -9.317 1.00 76.31 67 SER A CA 1
ATOM 507 C C . SER A 1 67 ? 9.438 -13.417 -8.065 1.00 76.31 67 SER A C 1
ATOM 509 O O . SER A 1 67 ? 9.930 -12.289 -8.144 1.00 76.31 67 SER A O 1
ATOM 511 N N . ALA A 1 68 ? 9.361 -14.082 -6.912 1.00 72.12 68 ALA A N 1
ATOM 512 C CA . ALA A 1 68 ? 9.890 -13.555 -5.656 1.00 72.12 68 ALA A CA 1
ATOM 513 C C . ALA A 1 68 ? 11.415 -13.292 -5.725 1.00 72.12 68 ALA A C 1
ATOM 515 O O . ALA A 1 68 ? 12.114 -13.923 -6.528 1.00 72.12 68 ALA A O 1
ATOM 516 N N . PRO A 1 69 ? 11.952 -12.394 -4.877 1.00 72.75 69 PRO A N 1
ATOM 517 C CA . PRO A 1 69 ? 13.393 -12.210 -4.723 1.00 72.75 69 PRO A CA 1
ATOM 518 C C . PRO A 1 69 ? 14.113 -13.526 -4.411 1.00 72.75 69 PRO A C 1
ATOM 520 O O . PRO A 1 69 ? 13.602 -14.380 -3.689 1.00 72.75 69 PRO A O 1
ATOM 523 N N . THR A 1 70 ? 15.338 -13.684 -4.913 1.00 69.94 70 THR A N 1
ATOM 524 C CA . THR A 1 70 ? 16.109 -14.937 -4.796 1.00 69.94 70 THR A CA 1
ATOM 525 C C . THR A 1 70 ? 16.764 -15.136 -3.426 1.00 69.94 70 THR A C 1
ATOM 527 O O . THR A 1 70 ? 17.540 -16.070 -3.245 1.00 69.94 70 THR A O 1
ATOM 530 N N . THR A 1 71 ? 16.502 -14.253 -2.464 1.00 60.69 71 THR A N 1
ATOM 531 C CA . THR A 1 71 ? 17.136 -14.257 -1.142 1.00 60.69 71 THR A CA 1
ATOM 532 C C . THR A 1 71 ? 16.090 -14.024 -0.044 1.00 60.69 71 THR A C 1
ATOM 534 O O . THR A 1 71 ? 15.225 -13.159 -0.171 1.00 60.69 71 THR A O 1
ATOM 537 N N . ASP A 1 72 ? 16.131 -14.820 1.031 1.00 52.56 72 ASP A N 1
ATOM 538 C CA . ASP A 1 72 ? 15.009 -15.012 1.973 1.00 52.56 72 ASP A CA 1
ATOM 539 C C . ASP A 1 72 ? 14.854 -13.926 3.059 1.00 52.56 72 ASP A C 1
ATOM 541 O O . ASP A 1 72 ? 13.954 -13.995 3.895 1.00 52.56 72 ASP A O 1
ATOM 545 N N . ARG A 1 73 ? 15.656 -12.859 2.991 1.00 51.44 73 ARG A N 1
ATOM 546 C CA . ARG A 1 73 ? 15.448 -11.591 3.721 1.00 51.44 73 ARG A CA 1
ATOM 547 C C . ARG A 1 73 ? 16.028 -10.359 3.013 1.00 51.44 73 ARG A C 1
ATOM 549 O O . ARG A 1 73 ? 15.914 -9.254 3.528 1.00 51.44 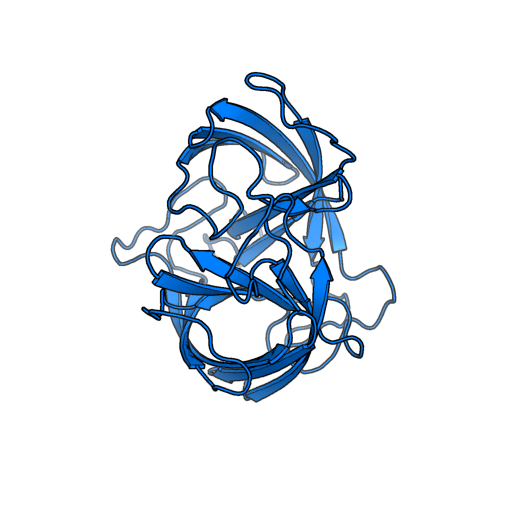73 ARG A O 1
ATOM 556 N N . SER A 1 74 ? 16.654 -10.526 1.848 1.00 52.47 74 SER A N 1
ATOM 557 C CA . SER A 1 74 ? 17.593 -9.558 1.249 1.00 52.47 74 SER A CA 1
ATOM 558 C C . SER A 1 74 ? 17.001 -8.791 0.076 1.00 52.47 74 SER A C 1
ATOM 560 O O . SER A 1 74 ? 17.721 -8.351 -0.805 1.00 52.47 74 SER A O 1
ATOM 562 N N . GLY A 1 75 ? 15.681 -8.626 0.032 1.00 59.91 75 GLY A N 1
ATOM 563 C CA . GLY A 1 75 ? 15.052 -7.743 -0.948 1.00 59.91 75 GLY A CA 1
ATOM 564 C C . GLY A 1 75 ? 15.231 -6.262 -0.628 1.00 59.91 75 GLY A C 1
ATOM 565 O O . GLY A 1 75 ? 15.074 -5.441 -1.529 1.00 59.91 75 GLY A O 1
ATOM 566 N N . LEU A 1 76 ? 15.520 -5.949 0.639 1.00 73.31 76 LEU A N 1
ATOM 567 C CA . LEU A 1 76 ? 15.475 -4.610 1.201 1.00 73.31 76 LEU A CA 1
ATOM 568 C C . LEU A 1 76 ? 16.841 -4.190 1.757 1.00 73.31 76 LEU A C 1
ATOM 570 O O . LEU A 1 76 ? 17.576 -5.015 2.299 1.00 73.31 76 LEU A O 1
ATOM 574 N N . THR A 1 77 ? 17.151 -2.905 1.646 1.00 79.44 77 THR A N 1
ATOM 575 C CA . THR A 1 77 ? 18.269 -2.233 2.310 1.00 79.44 77 THR A CA 1
ATOM 576 C C . THR A 1 77 ? 17.725 -1.161 3.245 1.00 79.44 77 THR A C 1
ATOM 578 O O . THR A 1 77 ? 16.643 -0.619 3.009 1.00 79.44 77 THR A O 1
ATOM 581 N N . GLU A 1 78 ? 18.450 -0.875 4.323 1.00 87.44 78 GLU A N 1
ATOM 582 C CA . GLU A 1 78 ? 18.151 0.280 5.168 1.00 87.44 78 GLU A CA 1
ATOM 583 C C . GLU A 1 78 ? 18.322 1.555 4.333 1.00 87.44 78 GLU A C 1
ATOM 585 O O . GLU A 1 78 ? 19.308 1.691 3.615 1.00 87.44 78 GLU A O 1
ATOM 590 N N . TRP A 1 79 ? 17.334 2.445 4.392 1.00 88.19 79 TRP A N 1
ATOM 591 C CA . TRP A 1 79 ? 17.323 3.731 3.686 1.00 88.19 79 TRP A CA 1
ATOM 592 C C . TRP A 1 79 ? 17.474 4.909 4.656 1.00 88.19 79 TRP A C 1
ATOM 594 O O . TRP A 1 79 ? 18.012 5.960 4.308 1.00 88.19 79 TRP A O 1
ATOM 604 N N . GLY A 1 80 ? 16.979 4.758 5.887 1.00 91.88 80 GLY A N 1
ATOM 605 C CA . GLY A 1 80 ? 17.011 5.817 6.886 1.00 91.88 80 GLY A CA 1
ATOM 606 C C . GLY A 1 80 ? 15.965 5.621 7.971 1.00 91.88 80 GLY A C 1
ATOM 607 O O . GLY A 1 80 ? 15.675 4.502 8.380 1.00 91.88 80 GLY A O 1
ATOM 608 N N . ASN A 1 81 ? 15.381 6.719 8.437 1.00 94.25 81 ASN A N 1
ATOM 609 C CA . ASN A 1 81 ? 14.360 6.723 9.475 1.00 94.25 81 ASN A CA 1
ATOM 610 C C . ASN A 1 81 ? 13.183 7.620 9.093 1.00 94.25 81 ASN A C 1
ATOM 612 O O . ASN A 1 81 ? 13.314 8.581 8.332 1.00 94.25 81 ASN A O 1
ATOM 616 N N . VAL A 1 82 ? 12.029 7.327 9.683 1.00 94.81 82 VAL A N 1
ATOM 617 C CA . VAL A 1 82 ? 10.889 8.236 9.711 1.00 94.81 82 VAL A CA 1
ATOM 618 C C . VAL A 1 82 ? 10.585 8.638 11.143 1.00 94.81 82 VAL A C 1
ATOM 620 O O . VAL A 1 82 ? 10.518 7.794 12.034 1.00 94.81 82 VAL A O 1
ATOM 623 N N . GLU A 1 83 ? 10.358 9.928 11.345 1.00 95.31 83 GLU A N 1
ATOM 624 C CA . GLU A 1 83 ? 9.799 1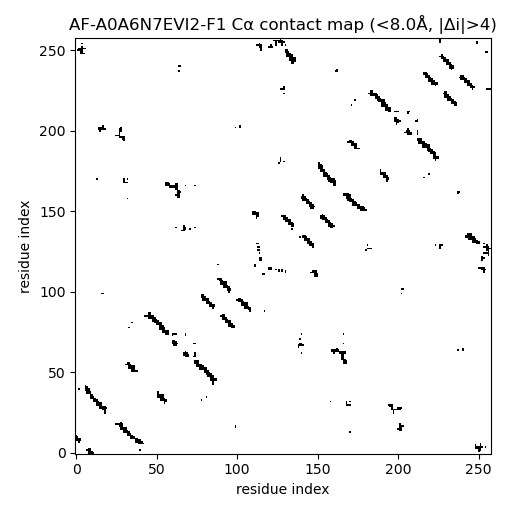0.492 12.565 1.00 95.31 83 GLU A CA 1
ATOM 625 C C . GLU A 1 83 ? 8.335 10.856 12.321 1.00 95.31 83 GLU A C 1
ATOM 627 O O . GLU A 1 83 ? 8.005 11.589 11.387 1.00 95.31 83 GLU A O 1
ATOM 632 N N . LEU A 1 84 ? 7.447 10.326 13.158 1.00 94.19 84 LEU A N 1
ATOM 633 C CA . LEU A 1 84 ? 6.005 10.518 13.073 1.00 94.19 84 LEU A CA 1
ATOM 634 C C . LEU A 1 84 ? 5.495 11.191 14.340 1.00 94.19 84 LEU A C 1
ATOM 636 O O . LEU A 1 84 ? 5.575 10.604 15.419 1.00 94.19 84 LEU A O 1
ATOM 640 N N . THR A 1 85 ? 4.903 12.374 14.209 1.00 95.00 85 THR A N 1
ATOM 641 C CA . THR A 1 85 ? 4.254 13.077 15.323 1.00 95.00 85 THR A CA 1
ATOM 642 C C . THR A 1 85 ? 2.780 13.271 15.012 1.00 95.00 85 THR A C 1
ATOM 644 O O . THR A 1 85 ? 2.416 14.029 14.117 1.00 95.00 85 THR A O 1
ATOM 647 N N . PHE A 1 86 ? 1.906 12.604 15.764 1.00 91.19 86 PHE A N 1
ATOM 648 C CA . PHE A 1 86 ? 0.459 12.747 15.600 1.00 91.19 86 PHE A CA 1
ATOM 649 C C . PHE A 1 86 ? -0.032 13.965 16.384 1.00 91.19 86 PHE A C 1
ATOM 651 O O . PHE A 1 86 ? -0.060 13.954 17.613 1.00 91.19 86 PHE A O 1
ATOM 658 N N . THR A 1 87 ? -0.413 15.031 15.684 1.00 90.00 87 THR A N 1
ATOM 659 C CA . THR A 1 87 ? -0.895 16.284 16.292 1.00 90.00 87 THR A CA 1
ATOM 660 C C . THR A 1 87 ? -2.399 16.264 16.548 1.00 90.00 87 THR A C 1
ATOM 662 O O . THR A 1 87 ? -2.904 17.054 17.342 1.00 90.00 87 THR A O 1
ATOM 665 N N . GLY A 1 88 ? -3.112 15.318 15.943 1.00 86.75 88 GLY A N 1
ATOM 666 C CA . GLY A 1 88 ? -4.503 14.994 16.219 1.00 86.75 88 GLY A CA 1
ATOM 667 C C . GLY A 1 88 ? -4.898 13.705 15.505 1.00 86.75 88 GLY A C 1
ATOM 668 O O . GLY A 1 88 ? -4.078 13.057 14.862 1.00 86.75 88 GLY A O 1
ATOM 669 N N . CYS A 1 89 ? -6.171 13.322 15.570 1.00 83.38 89 CYS A N 1
ATOM 670 C CA . CYS A 1 89 ? -6.573 12.062 14.942 1.00 83.38 89 CYS A CA 1
ATOM 671 C C . CYS A 1 89 ? -6.623 12.114 13.400 1.00 83.38 89 CYS A C 1
ATOM 673 O O . CYS A 1 89 ? -6.514 11.089 12.728 1.00 83.38 89 CYS A O 1
ATOM 675 N N . ASN A 1 90 ? -6.739 13.320 12.835 1.00 87.38 90 ASN A N 1
ATOM 676 C CA . ASN A 1 90 ? -6.755 13.544 11.387 1.00 87.38 90 ASN A CA 1
ATOM 677 C C . ASN A 1 90 ? -5.503 14.270 10.877 1.00 87.38 90 ASN A C 1
ATOM 679 O O . ASN A 1 90 ? -5.464 14.632 9.703 1.00 87.38 90 ASN A O 1
ATOM 683 N N . ALA A 1 91 ? -4.520 14.514 11.746 1.00 90.38 91 ALA A N 1
ATOM 684 C CA . ALA A 1 91 ? -3.359 15.333 11.434 1.00 90.38 91 ALA A CA 1
ATOM 685 C C . ALA A 1 91 ? -2.093 14.766 12.075 1.00 90.38 91 ALA A C 1
ATOM 687 O O . ALA A 1 91 ? -2.096 14.331 13.229 1.00 90.38 91 ALA A O 1
ATOM 688 N N . ALA A 1 92 ? -1.007 14.778 11.320 1.00 92.94 92 ALA A N 1
ATOM 689 C CA . ALA A 1 92 ? 0.300 14.359 11.789 1.00 92.94 92 ALA A CA 1
ATOM 690 C C . ALA A 1 92 ? 1.389 15.042 10.965 1.00 92.94 92 ALA A C 1
ATOM 692 O O . ALA A 1 92 ? 1.149 15.422 9.827 1.00 92.94 92 ALA A O 1
ATOM 693 N N . THR A 1 93 ? 2.592 15.137 11.503 1.00 94.56 93 THR A N 1
ATOM 694 C CA . THR A 1 93 ? 3.784 15.512 10.741 1.00 94.56 93 THR A CA 1
ATOM 695 C C . THR A 1 93 ? 4.614 14.252 10.532 1.00 94.56 93 THR A C 1
ATOM 697 O O . THR A 1 93 ? 4.795 13.466 11.467 1.00 94.56 93 THR A O 1
ATOM 700 N N . ALA A 1 94 ? 5.092 14.040 9.308 1.00 94.00 94 ALA A N 1
ATOM 701 C CA . ALA A 1 94 ? 6.106 13.036 9.010 1.00 94.00 94 ALA A CA 1
ATOM 702 C C . ALA A 1 94 ? 7.389 13.733 8.569 1.00 94.00 94 ALA A C 1
ATOM 704 O O . ALA A 1 94 ? 7.353 14.583 7.678 1.00 94.00 94 ALA A O 1
ATOM 705 N N . THR A 1 95 ? 8.511 13.334 9.159 1.00 94.62 95 THR A N 1
ATOM 706 C CA . THR A 1 95 ? 9.850 13.728 8.722 1.00 94.62 95 THR A CA 1
ATOM 707 C C . THR A 1 95 ? 10.608 12.477 8.311 1.00 94.62 95 THR A C 1
ATOM 709 O O . THR A 1 95 ? 10.911 11.623 9.139 1.00 94.62 95 THR A O 1
ATOM 712 N N . LEU A 1 96 ? 10.894 12.359 7.019 1.00 92.00 96 LEU A N 1
ATOM 713 C CA . LEU A 1 96 ? 11.769 11.331 6.470 1.00 92.00 96 LEU A CA 1
ATOM 714 C C . LEU A 1 96 ? 13.206 11.848 6.509 1.00 92.00 96 LEU A C 1
ATOM 716 O O . LEU A 1 96 ? 13.464 12.952 6.029 1.00 92.00 96 LEU A O 1
ATOM 720 N N . VAL A 1 97 ? 14.117 11.056 7.068 1.00 91.56 97 VAL A N 1
ATOM 721 C CA . VAL A 1 97 ? 15.555 11.341 7.142 1.00 91.56 97 VAL A CA 1
ATOM 722 C C . VAL A 1 97 ? 16.293 10.132 6.586 1.00 91.56 97 VAL A C 1
ATOM 724 O O . VAL A 1 97 ? 16.327 9.087 7.234 1.00 91.56 97 VAL A O 1
ATOM 727 N N . GLY A 1 98 ? 16.873 10.259 5.398 1.00 87.19 98 GLY A N 1
ATOM 728 C CA . GLY A 1 98 ? 17.553 9.148 4.737 1.00 87.19 98 GLY A CA 1
ATOM 729 C C . GLY A 1 98 ? 18.668 9.596 3.807 1.00 87.19 98 GLY A C 1
ATOM 730 O O . GLY A 1 98 ? 19.089 10.755 3.829 1.00 87.19 98 GLY A O 1
ATOM 731 N N . GLU A 1 99 ? 19.143 8.659 2.991 1.00 79.50 99 GLU A N 1
ATOM 732 C CA . GLU A 1 99 ? 20.245 8.870 2.041 1.00 79.50 99 GLU A CA 1
ATOM 733 C C . GLU A 1 99 ? 19.962 10.007 1.040 1.00 79.50 99 GLU A C 1
ATOM 735 O O . GLU A 1 99 ? 20.861 10.776 0.703 1.00 79.50 99 GLU A O 1
ATOM 740 N N . ASP A 1 100 ? 18.694 10.198 0.662 1.00 77.12 100 ASP A N 1
ATOM 741 C CA . ASP A 1 100 ? 18.218 11.274 -0.223 1.00 77.12 100 ASP A CA 1
ATOM 742 C C . ASP A 1 100 ? 18.017 12.636 0.472 1.00 77.12 100 ASP A C 1
ATOM 744 O O . ASP A 1 100 ? 17.538 13.604 -0.136 1.00 77.12 100 ASP A O 1
ATOM 748 N N . GLY A 1 101 ? 18.373 12.726 1.754 1.00 83.06 101 GLY A N 1
ATOM 749 C CA . GLY A 1 101 ? 18.242 13.912 2.591 1.00 83.06 101 GLY A CA 1
ATOM 750 C C . GLY A 1 101 ? 17.027 13.879 3.518 1.00 83.06 101 GLY A C 1
ATOM 751 O O . GLY A 1 101 ? 16.487 12.827 3.863 1.00 83.06 101 GLY A O 1
ATOM 752 N N . THR A 1 102 ? 16.608 15.071 3.950 1.00 89.44 102 THR A N 1
ATOM 753 C CA . THR A 1 102 ? 15.506 15.244 4.903 1.00 89.44 102 THR A CA 1
ATOM 754 C C . THR A 1 102 ? 14.313 15.915 4.242 1.00 89.44 102 THR A C 1
ATOM 756 O O . THR A 1 102 ? 14.453 16.960 3.604 1.00 89.44 102 THR A O 1
ATOM 759 N N . LYS A 1 103 ? 13.119 15.358 4.452 1.00 88.19 103 LYS A N 1
ATOM 760 C CA . LYS A 1 103 ? 11.859 15.949 4.001 1.00 88.19 103 LYS A CA 1
ATOM 761 C C . LYS A 1 103 ? 10.787 15.836 5.071 1.00 88.19 103 LYS A C 1
ATOM 763 O O . LYS A 1 103 ? 10.458 14.737 5.507 1.00 88.19 103 LYS A O 1
ATOM 768 N N . SER A 1 104 ? 10.199 16.976 5.419 1.00 91.50 104 SER A N 1
ATOM 769 C CA . SER A 1 104 ? 9.051 17.054 6.319 1.00 91.50 104 SER A CA 1
ATOM 770 C C . SER A 1 104 ? 7.793 17.434 5.552 1.00 91.50 104 SER A C 1
ATOM 772 O O . SER A 1 104 ? 7.833 18.279 4.654 1.00 91.50 104 SER A O 1
ATOM 774 N N . PHE A 1 105 ? 6.671 16.823 5.908 1.00 88.81 105 PHE A N 1
ATOM 775 C CA . PHE A 1 105 ? 5.366 17.182 5.373 1.00 88.81 105 PHE A CA 1
ATOM 776 C C . PHE A 1 105 ? 4.268 16.999 6.415 1.00 88.81 105 PHE A C 1
ATOM 778 O O . PHE A 1 105 ? 4.269 16.061 7.216 1.00 88.81 105 PHE A O 1
ATOM 785 N N . GLU A 1 106 ? 3.306 17.915 6.355 1.00 91.81 106 GLU A N 1
ATOM 786 C CA . GLU A 1 106 ? 2.057 17.816 7.091 1.00 91.81 106 GLU A CA 1
ATOM 787 C C . GLU A 1 106 ? 1.159 16.783 6.409 1.00 91.81 106 GLU A C 1
ATOM 789 O O . GLU A 1 106 ? 0.903 16.832 5.204 1.00 91.81 106 GLU A O 1
ATOM 794 N N . MET A 1 107 ? 0.680 15.829 7.192 1.00 89.31 107 MET A N 1
ATOM 795 C CA . MET A 1 107 ? -0.226 14.776 6.773 1.00 89.31 107 MET A CA 1
ATOM 796 C C . MET A 1 107 ? -1.633 15.100 7.244 1.00 89.31 107 MET A C 1
ATOM 798 O O . MET A 1 107 ? -1.876 15.314 8.432 1.00 89.31 107 MET A O 1
ATOM 802 N N . ILE A 1 108 ? -2.574 15.051 6.307 1.00 87.38 108 ILE A N 1
ATOM 803 C CA . ILE A 1 108 ? -4.004 15.134 6.583 1.00 87.38 108 ILE A CA 1
ATOM 804 C C . ILE A 1 108 ? -4.620 13.778 6.255 1.00 87.38 108 ILE A C 1
ATOM 806 O O . ILE A 1 108 ? -4.394 13.213 5.183 1.00 87.38 108 ILE A O 1
ATOM 810 N N . LYS A 1 109 ? -5.409 13.240 7.183 1.00 84.31 109 LYS A N 1
ATOM 811 C CA . LYS A 1 109 ? -6.132 11.984 6.981 1.00 84.31 109 LYS A CA 1
ATOM 812 C C . LYS A 1 109 ? -7.241 12.194 5.950 1.00 84.31 109 LYS A C 1
ATOM 814 O O . LYS A 1 109 ? -8.213 12.893 6.218 1.00 84.31 109 LYS A O 1
ATOM 819 N N . LEU A 1 110 ? -7.095 11.569 4.782 1.00 81.06 110 LEU A N 1
ATOM 820 C CA . LEU A 1 110 ? -8.038 11.731 3.667 1.00 81.06 110 LEU A CA 1
ATOM 821 C C . LEU A 1 110 ? -9.349 10.961 3.863 1.00 81.06 110 LEU A C 1
ATOM 823 O O . LEU A 1 110 ? -10.399 11.399 3.403 1.00 81.06 110 LEU A O 1
ATOM 827 N N . ALA A 1 111 ? -9.301 9.820 4.548 1.00 79.81 111 ALA A N 1
ATOM 828 C CA . ALA A 1 111 ? -10.481 9.028 4.860 1.00 79.81 111 ALA A CA 1
ATOM 829 C C . ALA A 1 111 ? -10.275 8.214 6.141 1.00 79.81 111 ALA A C 1
ATOM 831 O O . ALA A 1 111 ? -9.156 7.817 6.479 1.00 79.81 111 ALA A O 1
ATOM 832 N N . ASN A 1 112 ? -11.369 7.940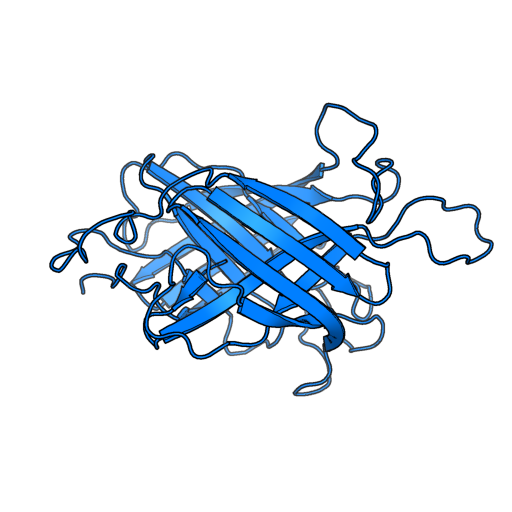 6.853 1.00 83.88 112 ASN A N 1
ATOM 833 C CA . ASN A 1 112 ? -11.360 6.960 7.932 1.00 83.88 112 ASN A CA 1
ATOM 834 C C . ASN A 1 112 ? -11.475 5.550 7.356 1.00 83.88 112 ASN A C 1
ATOM 836 O O . ASN A 1 112 ? -12.133 5.339 6.338 1.00 83.88 112 ASN A O 1
ATOM 840 N N . VAL A 1 113 ? -10.853 4.588 8.032 1.00 84.62 113 VAL A N 1
ATOM 841 C CA . VAL A 1 113 ? -11.063 3.167 7.754 1.00 84.62 113 VAL A CA 1
ATOM 842 C C . VAL A 1 113 ? -12.283 2.710 8.541 1.00 84.62 113 VAL A C 1
ATOM 844 O O . VAL A 1 113 ? -12.378 3.038 9.725 1.00 84.62 113 VAL A O 1
ATOM 847 N N . LYS A 1 114 ? -13.198 1.960 7.912 1.00 80.56 114 LYS A N 1
ATOM 848 C CA . LYS A 1 114 ? -14.377 1.426 8.613 1.00 80.56 114 LYS A CA 1
ATOM 849 C C . LYS A 1 114 ? -13.941 0.609 9.832 1.00 80.56 114 LYS A C 1
ATOM 851 O O . LYS A 1 114 ? -13.175 -0.349 9.693 1.00 80.56 1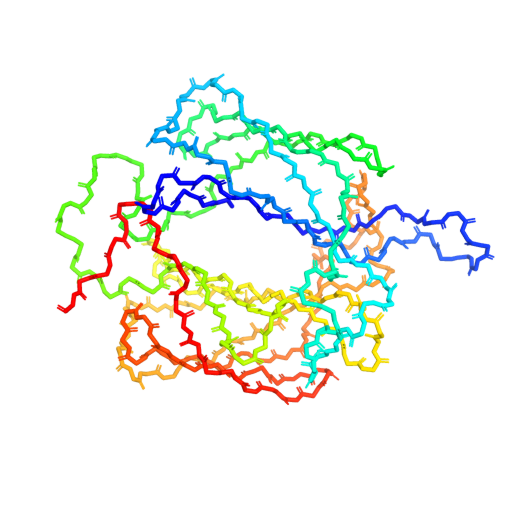14 LYS A O 1
ATOM 856 N N . GLY A 1 115 ? -14.442 0.965 11.009 1.00 75.62 115 GLY A N 1
ATOM 857 C CA . GLY A 1 115 ? -14.142 0.310 12.285 1.00 75.62 115 GLY A CA 1
ATOM 858 C C . GLY A 1 115 ? -12.840 0.744 12.964 1.00 75.62 115 GLY A C 1
ATOM 859 O O . GLY A 1 115 ? -12.520 0.215 14.020 1.00 75.62 115 GLY A O 1
ATOM 860 N N . ALA A 1 116 ? -12.068 1.662 12.382 1.00 78.06 116 ALA A N 1
ATOM 861 C CA . ALA A 1 116 ? -10.895 2.271 13.023 1.00 78.06 116 ALA A CA 1
ATOM 862 C C . ALA A 1 116 ? -10.992 3.806 12.985 1.00 78.06 116 ALA A C 1
ATOM 864 O O . ALA A 1 116 ? -10.029 4.524 12.684 1.00 78.06 116 ALA A O 1
ATOM 865 N N . GLU A 1 117 ? -12.199 4.315 13.217 1.00 77.75 117 GLU A N 1
ATOM 866 C CA . GLU A 1 117 ? -12.481 5.733 13.349 1.00 77.75 117 GLU A CA 1
ATOM 867 C C . GLU A 1 117 ? -11.834 6.320 14.612 1.00 77.75 117 GLU A C 1
ATOM 869 O O . GLU A 1 117 ? -11.544 5.637 15.591 1.00 77.75 117 GLU A O 1
ATOM 874 N N . CYS A 1 118 ? -11.610 7.629 14.579 1.00 73.81 118 CYS A N 1
ATOM 875 C CA . CYS A 1 118 ? -11.150 8.399 15.725 1.00 73.81 118 CYS A CA 1
ATOM 876 C C . CYS A 1 118 ? -12.208 8.404 16.841 1.00 73.81 118 CYS A C 1
ATOM 878 O O . CYS A 1 118 ? -13.209 9.105 16.708 1.00 73.81 118 CYS A O 1
ATOM 880 N N . GLY A 1 119 ? -11.995 7.652 17.924 1.00 65.81 119 GLY A N 1
ATOM 881 C CA . GLY A 1 119 ? -12.939 7.542 19.041 1.00 65.81 119 GLY A CA 1
ATOM 882 C C . GLY A 1 119 ? -12.788 6.232 19.817 1.00 65.81 119 GLY A C 1
ATOM 883 O O . GLY A 1 119 ? -11.763 5.559 19.706 1.00 65.81 119 GLY A O 1
ATOM 884 N N . 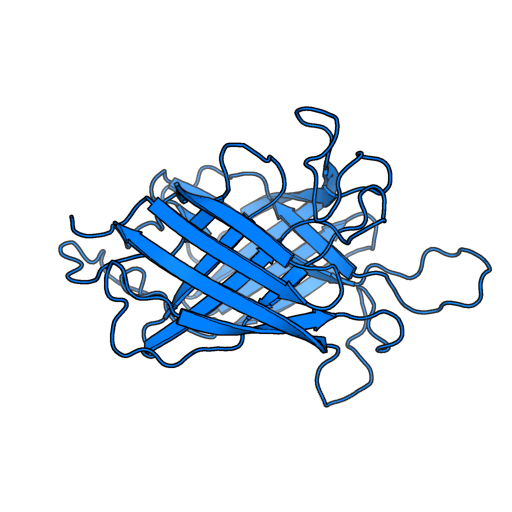ASP A 1 120 ? -13.803 5.884 20.612 1.00 52.91 120 ASP A N 1
ATOM 885 C CA . ASP A 1 120 ? -13.835 4.616 21.345 1.00 52.91 120 ASP A CA 1
ATOM 886 C C . ASP A 1 120 ? -13.797 3.418 20.388 1.00 52.91 120 ASP A C 1
ATOM 888 O O . ASP A 1 120 ? -14.359 3.451 19.291 1.00 52.91 120 ASP A O 1
ATOM 892 N N . ALA A 1 121 ? -13.138 2.340 20.824 1.00 54.75 121 ALA A N 1
ATOM 893 C CA . ALA A 1 121 ? -13.052 1.099 20.067 1.00 54.75 121 ALA A CA 1
ATOM 894 C C . ALA A 1 121 ? -14.451 0.618 19.653 1.00 54.75 121 ALA A C 1
ATOM 896 O O . ALA A 1 121 ? -15.338 0.456 20.496 1.00 54.75 121 ALA A O 1
ATOM 897 N N . VAL A 1 122 ? -14.640 0.332 18.363 1.00 55.94 122 VAL A N 1
ATOM 898 C CA . VAL A 1 122 ? -15.868 -0.296 17.874 1.00 55.94 122 VAL A CA 1
ATOM 899 C C . VAL A 1 122 ? -15.869 -1.750 18.358 1.00 55.94 122 VAL A C 1
ATOM 901 O O . VAL A 1 122 ? -15.308 -2.638 17.724 1.00 55.94 122 VAL A O 1
ATOM 904 N N . THR A 1 123 ? -16.468 -2.001 19.524 1.00 54.78 123 THR A N 1
ATOM 905 C CA . THR A 1 123 ? -16.499 -3.329 20.168 1.00 54.78 123 THR A CA 1
ATOM 906 C C . THR A 1 123 ? -17.380 -4.341 19.437 1.00 54.78 123 THR A C 1
ATOM 908 O O . THR A 1 123 ? -17.261 -5.535 19.684 1.00 54.78 123 THR A O 1
ATOM 911 N N . ASN A 1 124 ? -18.219 -3.878 18.506 1.00 55.81 124 ASN A N 1
ATOM 912 C CA . ASN A 1 124 ? -19.063 -4.698 17.642 1.00 55.81 124 ASN A CA 1
ATOM 913 C C . ASN A 1 124 ? -19.043 -4.114 16.232 1.00 55.81 124 ASN A C 1
ATOM 915 O O . ASN A 1 124 ? -19.927 -3.342 15.869 1.00 55.81 124 ASN A O 1
ATOM 919 N N . ASN A 1 125 ? -18.006 -4.426 15.458 1.00 61.91 125 ASN A N 1
ATOM 920 C CA . ASN A 1 125 ? -17.932 -4.005 14.067 1.00 61.91 125 ASN A CA 1
ATOM 921 C C . ASN A 1 125 ? -18.826 -4.931 13.216 1.00 61.91 125 ASN A C 1
ATOM 923 O O . ASN A 1 125 ? -18.452 -6.087 13.024 1.00 61.91 125 ASN A O 1
ATOM 927 N N . PRO A 1 126 ? -19.988 -4.479 12.700 1.00 60.53 126 PRO A N 1
ATOM 928 C CA . PRO A 1 126 ? -20.876 -5.332 11.908 1.00 60.53 126 PRO A CA 1
ATOM 929 C C . PRO A 1 126 ? -20.364 -5.534 10.473 1.00 60.53 126 PRO A C 1
ATOM 931 O O . PRO A 1 126 ? -21.039 -6.162 9.659 1.00 60.53 126 PRO A O 1
ATOM 934 N N . PHE A 1 127 ? -19.218 -4.945 10.121 1.00 66.00 127 PHE A N 1
ATOM 935 C CA . PHE A 1 127 ? -18.713 -4.931 8.761 1.00 66.00 127 PHE A CA 1
ATOM 936 C C . PHE A 1 127 ? -17.757 -6.094 8.508 1.00 66.00 127 PHE A C 1
ATOM 938 O O . PHE A 1 127 ? -16.891 -6.428 9.320 1.00 66.00 127 PHE A O 1
ATOM 945 N N . PHE A 1 128 ? -17.859 -6.641 7.300 1.00 72.50 128 PHE A N 1
ATOM 946 C CA . PHE A 1 128 ? -16.844 -7.510 6.730 1.00 72.50 128 PHE A CA 1
ATOM 947 C C . PHE A 1 128 ? -15.556 -6.701 6.490 1.00 72.50 128 PHE A C 1
ATOM 949 O O . PHE A 1 128 ? -15.381 -6.034 5.464 1.00 72.50 128 PHE A O 1
ATOM 956 N N . ASN A 1 129 ? -14.687 -6.666 7.505 1.00 81.00 129 ASN A N 1
ATOM 957 C CA . ASN A 1 129 ? -13.530 -5.781 7.532 1.00 81.00 129 ASN A CA 1
ATOM 958 C C . ASN A 1 129 ? -12.309 -6.384 6.836 1.00 81.00 129 ASN A C 1
ATOM 960 O O . ASN A 1 129 ? -11.454 -7.046 7.429 1.00 81.00 129 ASN A O 1
ATOM 964 N N . ILE A 1 130 ? -12.211 -6.081 5.551 1.00 88.12 130 ILE A N 1
ATOM 965 C CA . ILE A 1 130 ? -11.105 -6.488 4.685 1.00 88.12 130 ILE A CA 1
ATOM 966 C C . ILE A 1 130 ? -9.889 -5.560 4.775 1.00 88.12 130 ILE A C 1
ATOM 968 O O . ILE A 1 130 ? -8.857 -5.851 4.176 1.00 88.12 130 ILE A O 1
ATOM 972 N N . SER A 1 131 ? -9.971 -4.450 5.516 1.00 89.44 131 SER A N 1
ATOM 973 C CA . SER A 1 131 ? -8.874 -3.481 5.563 1.00 89.44 131 SER A CA 1
ATOM 974 C C . SER A 1 131 ? -7.663 -4.068 6.284 1.00 89.44 131 SER A C 1
ATOM 976 O O . SER A 1 131 ? -7.800 -4.640 7.370 1.00 89.44 131 SER A O 1
ATOM 978 N N . GLY A 1 132 ? -6.482 -3.934 5.690 1.00 87.25 132 GLY A N 1
ATOM 979 C CA . GLY A 1 132 ? -5.234 -4.482 6.214 1.00 87.25 132 GLY A CA 1
ATOM 980 C C . GLY A 1 132 ? -4.229 -4.809 5.114 1.00 87.25 132 GLY A C 1
ATOM 981 O O . GLY A 1 132 ? -4.412 -4.438 3.953 1.00 87.25 132 GLY A O 1
ATOM 982 N N . THR A 1 133 ? -3.172 -5.516 5.499 1.00 87.00 133 THR A N 1
ATOM 983 C CA . THR A 1 133 ? -2.109 -5.958 4.589 1.00 87.00 133 THR A CA 1
ATOM 984 C C . THR A 1 133 ? -2.356 -7.403 4.166 1.00 87.00 133 THR A C 1
ATOM 986 O O . THR A 1 133 ? -2.567 -8.277 5.012 1.00 87.00 133 THR A O 1
ATOM 989 N N . TRP A 1 134 ? -2.330 -7.645 2.860 1.00 91.00 134 TRP A N 1
ATOM 990 C CA . TRP A 1 134 ? -2.619 -8.917 2.209 1.00 91.00 134 TRP A CA 1
ATOM 991 C C . TRP A 1 134 ? -1.432 -9.342 1.350 1.00 91.00 134 TRP A C 1
ATOM 993 O O . TRP A 1 134 ? -0.859 -8.521 0.638 1.00 91.00 134 TRP A O 1
ATOM 1003 N N . TYR A 1 135 ? -1.072 -10.619 1.392 1.00 88.56 135 TYR A N 1
ATOM 1004 C CA . TYR A 1 135 ? 0.079 -11.150 0.661 1.00 88.56 135 TYR A CA 1
ATOM 1005 C C . TYR A 1 135 ? -0.196 -12.564 0.155 1.00 88.56 135 TYR A C 1
ATOM 1007 O O . TYR A 1 135 ? -1.098 -13.236 0.656 1.00 88.56 135 TYR A O 1
ATOM 1015 N N . ASP A 1 136 ? 0.583 -13.009 -0.827 1.00 87.94 136 ASP A N 1
ATOM 1016 C CA . ASP A 1 136 ? 0.611 -14.412 -1.232 1.00 87.94 136 ASP A CA 1
ATOM 1017 C C . ASP A 1 136 ? 1.691 -15.149 -0.433 1.00 87.94 136 ASP A C 1
ATOM 1019 O O . ASP A 1 136 ? 2.859 -14.770 -0.438 1.00 87.94 136 ASP A O 1
ATOM 1023 N N . THR A 1 137 ? 1.312 -16.217 0.270 1.00 80.81 137 THR A N 1
ATOM 1024 C CA . THR A 1 137 ? 2.248 -16.992 1.107 1.00 80.81 137 THR A CA 1
ATOM 1025 C C . THR A 1 137 ? 3.348 -17.703 0.319 1.00 80.81 137 THR A C 1
ATOM 1027 O O . THR A 1 137 ? 4.332 -18.138 0.914 1.00 80.81 137 THR A O 1
ATOM 1030 N N . THR A 1 138 ? 3.183 -17.845 -0.995 1.00 80.19 138 THR A N 1
ATOM 1031 C CA . THR A 1 138 ? 4.163 -18.488 -1.876 1.00 80.19 138 THR A CA 1
ATOM 1032 C C . THR A 1 138 ? 5.210 -17.515 -2.413 1.00 80.19 138 THR A C 1
ATOM 1034 O O . THR A 1 138 ? 6.238 -17.956 -2.923 1.00 80.19 138 THR A O 1
ATOM 1037 N N . GLU A 1 139 ? 4.997 -16.204 -2.254 1.00 76.19 139 GLU A N 1
ATOM 1038 C CA . GLU A 1 139 ? 5.865 -15.170 -2.807 1.00 76.19 139 GLU A CA 1
ATOM 1039 C C . GLU A 1 139 ? 6.111 -14.029 -1.813 1.00 76.19 139 GLU A C 1
ATOM 1041 O O . GLU A 1 139 ? 5.273 -13.159 -1.576 1.00 76.19 139 GLU A O 1
ATOM 1046 N N . SER A 1 140 ? 7.318 -13.999 -1.256 1.00 71.75 140 SER A N 1
ATOM 1047 C CA . SER A 1 140 ? 7.757 -12.914 -0.380 1.00 71.75 140 SER A CA 1
ATOM 1048 C C . SER A 1 140 ? 8.039 -11.626 -1.162 1.00 71.75 140 SER A C 1
ATOM 1050 O O . SER A 1 140 ? 8.536 -11.659 -2.286 1.00 71.75 140 SER A O 1
ATOM 1052 N N . GLY A 1 141 ? 7.788 -10.474 -0.533 1.00 73.25 141 GLY A N 1
ATOM 1053 C CA . GLY A 1 141 ? 8.136 -9.152 -1.080 1.00 73.25 141 GLY A CA 1
ATOM 1054 C C . GLY A 1 141 ? 7.093 -8.532 -2.014 1.00 73.25 141 GLY A C 1
ATOM 1055 O O . GLY A 1 141 ? 7.308 -7.426 -2.500 1.00 73.25 141 GLY A O 1
ATOM 1056 N N . LEU A 1 142 ? 5.962 -9.207 -2.231 1.00 82.75 142 LEU A N 1
ATOM 1057 C CA . LEU A 1 142 ? 4.836 -8.728 -3.029 1.00 82.75 142 LEU A CA 1
ATOM 1058 C C . LEU A 1 142 ? 3.566 -8.686 -2.171 1.00 82.75 142 LEU A C 1
ATOM 1060 O O . LEU A 1 142 ? 3.389 -9.509 -1.270 1.00 82.75 142 LEU A O 1
ATOM 1064 N N . GLY A 1 143 ? 2.655 -7.759 -2.449 1.00 88.81 143 GLY A N 1
ATOM 1065 C CA . GLY A 1 143 ? 1.363 -7.757 -1.771 1.00 88.81 143 GLY A CA 1
ATOM 1066 C C . GLY A 1 143 ? 0.553 -6.488 -1.957 1.00 88.81 143 GLY A C 1
ATOM 1067 O O . GLY A 1 143 ? 0.839 -5.652 -2.812 1.00 88.81 143 GLY A O 1
ATOM 1068 N N . PHE A 1 144 ? -0.490 -6.373 -1.141 1.00 91.38 144 PHE A N 1
ATOM 1069 C CA . PHE A 1 144 ? -1.468 -5.301 -1.195 1.00 91.38 144 PHE A CA 1
ATOM 1070 C C . PHE A 1 144 ? -1.729 -4.731 0.195 1.00 91.38 144 PHE A C 1
ATOM 1072 O O . PHE A 1 144 ? -1.967 -5.466 1.151 1.00 91.38 144 PHE A O 1
ATOM 1079 N N . ASN A 1 145 ? -1.793 -3.409 0.302 1.00 89.94 145 ASN A N 1
ATOM 1080 C CA . ASN A 1 145 ? -2.524 -2.760 1.383 1.00 89.94 145 ASN A CA 1
ATOM 1081 C C . ASN A 1 145 ? -3.924 -2.438 0.875 1.00 89.94 145 ASN A C 1
ATOM 1083 O O . ASN A 1 145 ? -4.068 -1.744 -0.128 1.00 89.94 145 ASN A O 1
ATOM 1087 N N . VAL A 1 146 ? -4.948 -2.939 1.558 1.00 92.12 146 VAL A N 1
ATOM 1088 C CA . VAL A 1 146 ? -6.345 -2.721 1.183 1.00 92.12 146 VAL A CA 1
ATOM 1089 C C . VAL A 1 146 ? -7.036 -1.884 2.247 1.00 92.12 146 VAL A C 1
ATOM 1091 O O . VAL A 1 146 ? -6.854 -2.110 3.445 1.00 92.12 146 VAL A O 1
ATOM 1094 N N . ILE A 1 147 ? -7.837 -0.915 1.810 1.00 90.25 147 ILE A N 1
ATOM 1095 C CA . ILE A 1 147 ? -8.563 0.003 2.681 1.00 90.25 147 ILE A CA 1
ATOM 1096 C C . ILE A 1 147 ? -10.025 0.076 2.239 1.00 90.25 147 ILE A C 1
ATOM 1098 O O . ILE A 1 147 ? -10.324 0.487 1.121 1.00 90.25 147 ILE A O 1
ATOM 1102 N N . ASN A 1 148 ? -10.936 -0.281 3.145 1.00 90.06 148 ASN A N 1
ATOM 1103 C CA . ASN A 1 148 ? -12.363 0.009 3.039 1.00 90.06 148 ASN A CA 1
ATOM 1104 C C . ASN A 1 148 ? -12.679 1.247 3.885 1.00 90.06 148 ASN A C 1
ATOM 1106 O O . ASN A 1 148 ? -12.569 1.219 5.116 1.00 90.06 148 ASN A O 1
ATOM 1110 N N . THR A 1 149 ? -13.031 2.347 3.231 1.00 88.94 149 THR A N 1
ATOM 1111 C CA . THR A 1 149 ? -13.202 3.640 3.895 1.00 88.94 149 THR A CA 1
ATOM 1112 C C . THR A 1 149 ? -14.621 3.844 4.410 1.00 88.94 149 THR A C 1
ATOM 1114 O O . THR A 1 149 ? -15.585 3.279 3.893 1.00 88.94 149 THR A O 1
ATOM 1117 N N . THR A 1 150 ? -14.788 4.727 5.395 1.00 85.75 150 THR A N 1
ATOM 1118 C CA . THR A 1 150 ? -16.111 5.155 5.888 1.00 85.75 150 THR A CA 1
ATOM 1119 C C . THR A 1 150 ? -16.970 5.826 4.819 1.00 85.75 150 THR A C 1
ATOM 1121 O O . THR A 1 150 ? -18.181 5.909 4.981 1.00 85.75 150 THR A O 1
ATOM 1124 N N . ASN A 1 151 ? -16.364 6.265 3.713 1.00 88.06 151 ASN A N 1
ATOM 1125 C CA . ASN A 1 151 ? -17.054 6.867 2.575 1.00 88.06 151 ASN A CA 1
ATOM 1126 C C . ASN A 1 151 ? -17.514 5.823 1.548 1.00 88.06 151 ASN A C 1
ATOM 1128 O O . ASN A 1 151 ? -17.817 6.189 0.416 1.00 88.06 151 ASN A O 1
ATOM 1132 N N . ASN A 1 152 ? -17.563 4.538 1.923 1.00 89.88 152 ASN A N 1
ATOM 1133 C CA . ASN A 1 152 ? -17.974 3.450 1.036 1.00 89.88 152 ASN A CA 1
ATOM 1134 C C . ASN A 1 152 ? -17.072 3.360 -0.202 1.00 89.88 152 ASN A C 1
ATOM 1136 O O . ASN A 1 152 ? -17.553 3.272 -1.329 1.00 89.88 152 ASN A O 1
ATOM 1140 N N . GLN A 1 153 ? -15.753 3.422 0.004 1.00 93.88 153 GLN A N 1
ATOM 1141 C CA . GLN A 1 153 ? -14.768 3.253 -1.063 1.00 93.88 153 GLN A CA 1
ATOM 1142 C C . GLN A 1 153 ? -13.797 2.126 -0.732 1.00 93.88 153 GLN A C 1
ATOM 1144 O O . GLN A 1 153 ? -13.336 2.003 0.404 1.00 93.88 153 GLN A O 1
ATOM 1149 N N . LEU A 1 154 ? -13.460 1.340 -1.749 1.00 94.25 154 LEU A N 1
ATOM 1150 C CA . LEU A 1 154 ? -12.418 0.329 -1.711 1.00 94.25 154 LEU A CA 1
ATOM 1151 C C . LEU A 1 154 ? -11.187 0.852 -2.452 1.00 94.25 154 LEU A C 1
ATOM 1153 O O . LEU A 1 154 ? -11.274 1.197 -3.630 1.00 94.25 154 LEU A O 1
ATOM 1157 N N . LEU A 1 155 ? -10.053 0.889 -1.754 1.00 94.12 155 LEU A N 1
ATOM 1158 C CA . LEU A 1 155 ? -8.745 1.217 -2.315 1.00 94.12 155 LEU A CA 1
ATOM 1159 C C . LEU A 1 155 ? -7.770 0.066 -2.086 1.00 94.12 155 LEU A C 1
ATOM 1161 O O . LEU A 1 155 ? -7.810 -0.595 -1.044 1.00 94.12 155 LEU A O 1
ATOM 1165 N N . ALA A 1 156 ? -6.862 -0.131 -3.031 1.00 94.75 156 ALA A N 1
ATOM 1166 C CA . ALA A 1 156 ? -5.763 -1.072 -2.936 1.00 94.75 156 ALA A CA 1
ATOM 1167 C C . ALA A 1 156 ? -4.457 -0.425 -3.413 1.00 94.75 156 ALA A C 1
ATOM 1169 O O . ALA A 1 156 ? -4.416 0.259 -4.435 1.00 94.75 156 ALA A O 1
ATOM 1170 N N . TYR A 1 157 ? -3.382 -0.688 -2.678 1.00 92.25 157 TYR A N 1
ATOM 1171 C CA . TYR A 1 157 ? -2.022 -0.279 -3.010 1.00 92.25 157 TYR A CA 1
ATOM 1172 C C . TYR A 1 157 ? -1.185 -1.538 -3.161 1.00 92.25 157 TYR A C 1
ATOM 1174 O O . TYR A 1 157 ? -0.956 -2.235 -2.172 1.00 92.25 157 TYR A O 1
ATOM 1182 N N . TYR A 1 158 ? -0.751 -1.840 -4.377 1.00 92.62 158 TYR A N 1
ATOM 1183 C CA . TYR A 1 158 ? 0.175 -2.937 -4.627 1.00 92.62 158 TYR A CA 1
ATOM 1184 C C . TYR A 1 158 ? 1.610 -2.469 -4.403 1.00 92.62 158 TYR A C 1
ATOM 1186 O O . TYR A 1 158 ? 1.980 -1.372 -4.828 1.00 92.62 158 TYR A O 1
ATOM 1194 N N . TYR A 1 159 ? 2.413 -3.326 -3.785 1.00 86.38 159 TYR A N 1
ATOM 1195 C CA . TYR A 1 159 ? 3.862 -3.193 -3.711 1.00 86.38 159 TYR A CA 1
ATOM 1196 C C . TYR A 1 159 ? 4.505 -4.461 -4.268 1.00 86.38 159 TYR A C 1
ATOM 1198 O O . TYR A 1 159 ? 4.089 -5.577 -3.948 1.00 86.38 159 TYR A O 1
ATOM 1206 N N . GLY A 1 160 ? 5.511 -4.282 -5.117 1.00 85.88 160 GLY A N 1
ATOM 1207 C CA . GLY A 1 160 ? 6.217 -5.391 -5.727 1.00 85.88 160 GLY A CA 1
ATOM 1208 C C . GLY A 1 160 ? 7.323 -4.969 -6.678 1.00 85.88 160 GLY A C 1
ATOM 1209 O O . GLY A 1 160 ? 8.013 -3.984 -6.426 1.00 85.88 160 GLY A O 1
ATOM 1210 N N . TYR A 1 161 ? 7.486 -5.710 -7.776 1.00 84.38 161 TYR A N 1
ATOM 1211 C CA . TYR A 1 161 ? 8.538 -5.476 -8.771 1.00 84.38 161 TYR A CA 1
ATOM 1212 C C . TYR A 1 161 ? 7.976 -5.380 -10.193 1.00 84.38 161 TYR A C 1
ATOM 1214 O O . TYR A 1 161 ? 6.902 -5.914 -10.481 1.00 84.38 161 TYR A O 1
ATOM 1222 N N . LYS A 1 162 ? 8.710 -4.702 -11.081 1.00 84.56 162 LYS A N 1
ATOM 1223 C CA . LYS A 1 162 ? 8.405 -4.606 -12.518 1.00 84.56 162 LYS A CA 1
ATOM 1224 C C . LYS A 1 162 ? 8.761 -5.902 -13.247 1.00 84.56 162 LYS A C 1
ATOM 1226 O O . LYS A 1 162 ? 9.568 -6.705 -12.765 1.00 84.56 162 LYS A O 1
ATOM 1231 N N . SER A 1 163 ? 8.175 -6.125 -14.420 1.00 83.94 163 SER A N 1
ATOM 1232 C CA . SER A 1 163 ? 8.556 -7.266 -15.254 1.00 83.94 163 SER A CA 1
ATOM 1233 C C . SER A 1 163 ? 9.934 -7.041 -15.877 1.00 83.94 163 SER A C 1
ATOM 1235 O O . SER A 1 163 ? 10.324 -5.917 -16.191 1.00 83.94 163 SER A O 1
ATOM 1237 N N . GLY A 1 164 ? 10.708 -8.120 -16.021 1.00 71.50 164 GLY A N 1
ATOM 1238 C CA . GLY A 1 164 ? 12.008 -8.097 -16.702 1.00 71.50 164 GLY A CA 1
ATOM 1239 C C . GLY A 1 164 ? 13.114 -7.280 -16.020 1.00 71.50 164 GLY A C 1
ATOM 1240 O O . GLY A 1 164 ? 14.213 -7.195 -16.565 1.00 71.50 164 GLY A O 1
ATOM 1241 N N . ALA A 1 165 ? 12.866 -6.714 -14.839 1.00 66.19 165 ALA A N 1
ATOM 1242 C CA . ALA A 1 165 ? 13.787 -5.815 -14.162 1.00 66.19 165 ALA A CA 1
ATOM 1243 C C . ALA A 1 165 ? 14.172 -6.376 -12.789 1.00 66.19 165 ALA A C 1
ATOM 1245 O O . ALA A 1 165 ? 13.332 -6.520 -11.909 1.00 66.19 165 ALA A O 1
ATOM 1246 N N . ASN A 1 166 ? 15.451 -6.726 -12.632 1.00 74.75 166 ASN A N 1
ATOM 1247 C CA . ASN A 1 166 ? 15.999 -7.402 -11.457 1.00 74.75 166 ASN A CA 1
ATOM 1248 C C . ASN A 1 166 ? 15.934 -6.507 -10.205 1.00 74.75 166 ASN A C 1
ATOM 1250 O O . ASN A 1 166 ? 16.866 -5.754 -9.942 1.00 74.75 166 ASN A O 1
ATOM 1254 N N . GLY A 1 167 ? 14.852 -6.596 -9.436 1.00 73.06 167 GLY A N 1
ATOM 1255 C CA . GLY A 1 167 ? 14.656 -5.841 -8.200 1.00 73.06 167 GLY A CA 1
ATOM 1256 C C . GLY A 1 167 ? 14.134 -4.419 -8.384 1.00 73.06 167 GLY A C 1
ATOM 1257 O O . GLY A 1 167 ? 13.975 -3.716 -7.388 1.00 73.06 167 GLY A O 1
ATOM 1258 N N . ASN A 1 168 ? 13.805 -3.994 -9.612 1.00 78.94 168 ASN A N 1
ATOM 1259 C CA . ASN A 1 168 ? 13.192 -2.680 -9.814 1.00 78.94 168 ASN A CA 1
ATOM 1260 C C . ASN A 1 168 ? 11.790 -2.698 -9.231 1.00 78.94 168 ASN A C 1
ATOM 1262 O O . ASN A 1 168 ? 10.912 -3.443 -9.679 1.00 78.94 168 ASN A O 1
ATOM 1266 N N . THR A 1 169 ? 11.601 -1.862 -8.228 1.00 78.31 169 THR A N 1
ATOM 1267 C CA . THR A 1 169 ? 10.377 -1.840 -7.456 1.00 78.31 169 THR A CA 1
ATOM 1268 C C . THR A 1 169 ? 9.234 -1.233 -8.261 1.00 78.31 169 THR A C 1
ATOM 1270 O O . THR A 1 16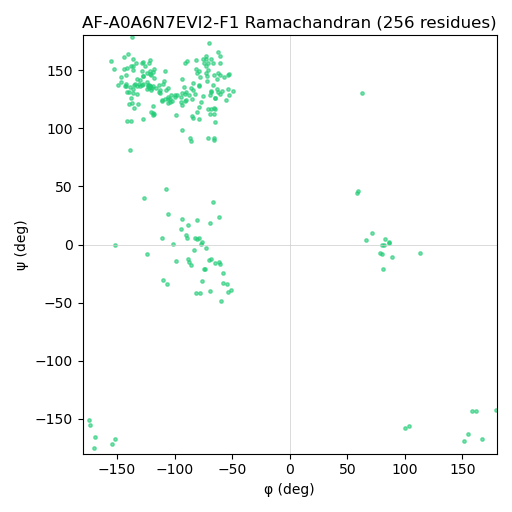9 ? 9.425 -0.459 -9.207 1.00 78.31 169 THR A O 1
ATOM 1273 N N . HIS A 1 170 ? 8.022 -1.645 -7.919 1.00 83.56 170 HIS A N 1
ATOM 1274 C CA . HIS A 1 170 ? 6.808 -1.187 -8.561 1.00 83.56 170 HIS A CA 1
ATOM 1275 C C . HIS A 1 170 ? 5.728 -0.973 -7.524 1.00 83.56 170 HIS A C 1
ATOM 1277 O O . HIS A 1 170 ? 5.462 -1.848 -6.697 1.00 83.56 170 HIS A O 1
ATOM 1283 N N . TRP A 1 171 ? 5.088 0.183 -7.598 1.00 87.00 171 TRP A N 1
ATOM 1284 C CA . TRP A 1 171 ? 3.909 0.477 -6.812 1.00 87.00 171 TRP A CA 1
ATOM 1285 C C . TRP A 1 171 ? 2.764 0.805 -7.757 1.00 87.00 171 TRP A C 1
ATOM 1287 O O . TRP A 1 171 ? 2.928 1.534 -8.744 1.00 87.00 171 TRP A O 1
ATOM 1297 N N . LEU A 1 172 ? 1.601 0.236 -7.452 1.00 92.44 172 LEU A N 1
ATOM 1298 C CA . LEU A 1 172 ? 0.367 0.521 -8.171 1.00 92.44 172 LEU A CA 1
ATOM 1299 C C . LEU A 1 172 ? -0.673 1.032 -7.184 1.00 92.44 172 LEU A C 1
ATOM 1301 O O . LEU A 1 172 ? -0.870 0.455 -6.115 1.00 92.44 172 LEU A O 1
ATOM 1305 N N . LEU A 1 173 ? -1.351 2.102 -7.571 1.00 92.44 173 LEU A N 1
ATOM 1306 C CA . LEU A 1 173 ? -2.457 2.705 -6.843 1.00 92.44 173 LEU A CA 1
ATOM 1307 C C . LEU A 1 173 ? -3.759 2.365 -7.560 1.00 92.44 173 LEU A C 1
ATOM 1309 O O . LEU A 1 173 ? -3.891 2.672 -8.741 1.00 92.44 173 LEU A O 1
ATOM 1313 N N . SER A 1 174 ? -4.732 1.775 -6.872 1.00 95.88 174 SER A N 1
ATOM 1314 C CA . SER A 1 174 ? -6.073 1.635 -7.437 1.00 95.88 174 SER A CA 1
ATOM 1315 C C . SER A 1 174 ? -6.827 2.959 -7.447 1.00 95.88 174 SER A C 1
ATOM 1317 O O . SER A 1 174 ? -6.607 3.828 -6.603 1.00 95.88 174 SER A O 1
ATOM 1319 N N . ASP A 1 175 ? -7.800 3.065 -8.345 1.00 94.94 175 ASP A N 1
ATOM 1320 C CA . ASP A 1 175 ? -8.869 4.045 -8.189 1.00 94.94 175 ASP A CA 1
ATOM 1321 C C . ASP A 1 175 ? -9.666 3.797 -6.892 1.00 94.94 175 ASP A C 1
ATOM 1323 O O . ASP A 1 175 ? -9.626 2.703 -6.312 1.00 94.94 175 ASP A O 1
ATOM 1327 N N . ALA A 1 176 ? -10.414 4.800 -6.441 1.00 93.75 176 ALA A N 1
ATOM 1328 C CA . ALA A 1 176 ? -11.298 4.683 -5.288 1.00 93.75 176 ALA A CA 1
ATOM 1329 C C . ALA A 1 176 ? -12.666 4.133 -5.720 1.00 93.75 176 ALA A C 1
ATOM 1331 O O . ALA A 1 176 ? -13.591 4.889 -6.026 1.00 93.75 176 ALA A O 1
ATOM 1332 N N . LEU A 1 177 ? -12.813 2.805 -5.729 1.00 96.62 177 LEU A N 1
ATOM 1333 C CA . LEU A 1 177 ? -14.055 2.161 -6.156 1.00 96.62 177 LEU A CA 1
ATOM 1334 C C . LEU A 1 177 ? -15.165 2.385 -5.122 1.00 96.62 177 LEU A C 1
ATOM 1336 O O . LEU A 1 177 ? -15.079 1.876 -4.006 1.00 96.62 177 LEU A O 1
ATOM 1340 N N . SER A 1 178 ? -16.240 3.074 -5.503 1.00 95.50 178 SER A N 1
ATOM 1341 C CA . SER A 1 178 ? -17.436 3.194 -4.664 1.00 95.50 178 SER A CA 1
ATOM 1342 C C . SER A 1 178 ? -18.132 1.839 -4.487 1.00 95.50 178 SER A C 1
ATOM 1344 O O . SER A 1 178 ? -18.623 1.252 -5.450 1.00 95.50 178 SER A O 1
ATOM 1346 N N . VAL A 1 179 ? -18.202 1.359 -3.246 1.00 91.75 179 VAL A N 1
ATOM 1347 C CA . VAL A 1 179 ? -18.865 0.114 -2.840 1.00 91.75 179 VAL A CA 1
ATOM 1348 C C . VAL A 1 179 ? -19.660 0.341 -1.558 1.00 91.75 179 VAL A C 1
ATOM 1350 O O . VAL A 1 179 ? -19.104 0.713 -0.529 1.00 91.75 179 VAL A O 1
ATOM 1353 N N . GLU A 1 180 ? -20.970 0.093 -1.588 1.00 87.62 180 GLU A N 1
ATOM 1354 C CA . GLU A 1 180 ? -21.824 0.225 -0.396 1.00 87.62 180 GLU A CA 1
ATOM 1355 C C . GLU A 1 180 ? -21.356 -0.715 0.730 1.00 87.62 180 GLU A C 1
ATOM 1357 O O . GLU A 1 180 ? -21.114 -0.296 1.867 1.00 87.62 180 GLU A O 1
ATOM 1362 N N . ALA A 1 181 ? -21.126 -1.979 0.376 1.00 87.00 181 ALA A N 1
ATOM 1363 C CA . ALA A 1 181 ? -20.536 -2.991 1.235 1.00 87.00 181 ALA A CA 1
ATOM 1364 C C . ALA A 1 181 ? -19.629 -3.924 0.425 1.00 87.00 181 ALA A C 1
ATOM 1366 O O . ALA A 1 181 ? -19.852 -4.158 -0.764 1.00 87.00 181 ALA A O 1
ATOM 1367 N N . VAL A 1 182 ? -18.614 -4.473 1.094 1.00 89.75 182 VAL A N 1
ATOM 1368 C CA . VAL A 1 182 ? -17.823 -5.573 0.539 1.00 89.75 182 VAL A CA 1
ATOM 1369 C C . VAL A 1 182 ? -18.552 -6.875 0.850 1.00 89.75 182 VAL A C 1
ATOM 1371 O O . VAL A 1 182 ? -18.861 -7.145 2.010 1.00 89.75 182 VAL A O 1
ATOM 1374 N N . VAL A 1 183 ? -18.829 -7.667 -0.181 1.00 91.62 183 VAL A N 1
ATOM 1375 C CA . VAL A 1 183 ? -19.594 -8.911 -0.106 1.00 91.62 183 VAL A CA 1
ATOM 1376 C C . VAL A 1 183 ? -18.640 -10.090 -0.310 1.00 91.62 183 VAL A C 1
ATOM 1378 O O . VAL A 1 183 ? -17.941 -10.131 -1.329 1.00 91.62 183 VAL A O 1
ATOM 1381 N N . PRO A 1 184 ? -18.599 -11.064 0.617 1.00 92.12 184 PRO A N 1
ATOM 1382 C CA . PRO A 1 184 ? -17.806 -12.273 0.441 1.00 92.12 184 PRO A CA 1
ATOM 1383 C C . PRO A 1 184 ? -18.127 -12.987 -0.877 1.00 92.12 184 PRO A C 1
ATOM 1385 O O . P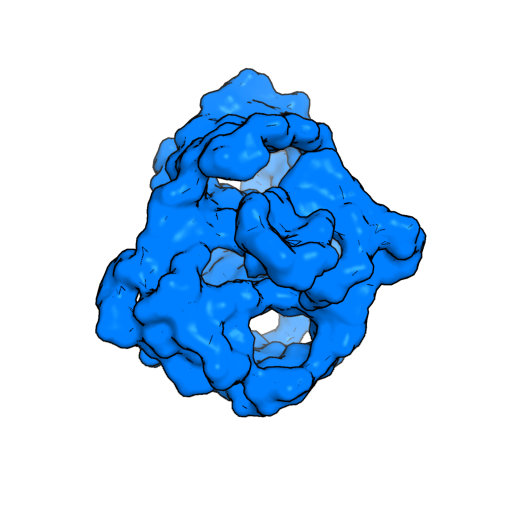RO A 1 184 ? -19.284 -13.171 -1.251 1.00 92.12 184 PRO A O 1
ATOM 1388 N N . GLY A 1 185 ? -17.086 -13.385 -1.595 1.00 94.88 185 GLY A N 1
ATOM 1389 C CA . GLY A 1 185 ? -17.168 -14.070 -2.876 1.00 94.88 185 GLY A CA 1
ATOM 1390 C C . GLY A 1 185 ? -17.421 -13.173 -4.090 1.00 94.88 185 GLY A C 1
ATOM 1391 O O . GLY A 1 185 ? -17.304 -13.675 -5.209 1.00 94.88 185 GLY A O 1
ATOM 1392 N N . GLN A 1 186 ? -17.705 -11.879 -3.910 1.00 96.25 186 GLN A N 1
ATOM 1393 C CA . GLN A 1 186 ? -17.837 -10.926 -5.013 1.00 96.25 186 GLN A CA 1
ATOM 1394 C C . GLN A 1 186 ? -16.461 -10.485 -5.531 1.00 96.25 186 GLN A C 1
ATOM 1396 O O . GLN A 1 186 ? -15.557 -10.182 -4.751 1.00 96.25 186 GLN A O 1
ATOM 1401 N N . THR A 1 187 ? -16.321 -10.414 -6.857 1.00 98.06 187 THR A N 1
ATOM 1402 C CA . THR A 1 187 ? -15.142 -9.842 -7.519 1.00 98.06 187 THR A CA 1
ATOM 1403 C C . THR A 1 187 ? -15.372 -8.366 -7.828 1.00 98.06 187 THR A C 1
ATOM 1405 O O . THR A 1 187 ? -16.373 -7.996 -8.443 1.00 98.06 187 THR A O 1
ATOM 1408 N N . TYR A 1 188 ? -14.409 -7.531 -7.456 1.00 97.81 188 TYR A N 1
ATOM 1409 C CA . TYR A 1 188 ? -14.346 -6.107 -7.763 1.00 97.81 188 TYR A CA 1
ATOM 1410 C C . TYR A 1 188 ? -13.265 -5.869 -8.813 1.00 97.81 188 TYR A C 1
ATOM 1412 O O . TYR A 1 188 ? -12.162 -6.386 -8.674 1.00 97.81 188 TYR A O 1
ATOM 1420 N N . THR A 1 189 ? -13.570 -5.100 -9.859 1.00 98.31 189 THR A N 1
ATOM 1421 C CA . THR A 1 189 ? -12.592 -4.702 -10.887 1.00 98.31 189 THR A CA 1
ATOM 1422 C C . THR A 1 189 ? -12.329 -3.210 -10.766 1.00 98.31 189 THR A C 1
ATOM 1424 O O . THR A 1 189 ? -13.271 -2.422 -10.802 1.00 98.31 189 THR A O 1
ATOM 1427 N N . ILE A 1 190 ? -11.065 -2.828 -10.608 1.00 98.31 190 ILE A N 1
ATOM 1428 C CA . ILE A 1 190 ? -10.643 -1.460 -10.303 1.00 98.31 190 ILE A CA 1
ATOM 1429 C C . ILE A 1 190 ? -9.487 -1.083 -11.238 1.00 98.31 190 ILE A C 1
ATOM 1431 O O . ILE A 1 190 ? -8.524 -1.849 -11.333 1.00 98.31 190 ILE A O 1
ATOM 1435 N N . PRO A 1 191 ? -9.538 0.067 -11.932 1.00 98.06 191 PRO A N 1
ATOM 1436 C CA . PRO A 1 191 ? -8.370 0.603 -12.623 1.00 98.06 191 PRO A CA 1
ATOM 1437 C C . PRO A 1 191 ? -7.208 0.813 -11.649 1.00 98.06 191 PRO A C 1
ATOM 1439 O O . PRO A 1 191 ? -7.421 1.184 -10.493 1.00 98.06 191 PRO A O 1
ATOM 1442 N N . VAL A 1 192 ? -5.982 0.583 -12.111 1.00 97.19 192 VAL A N 1
ATOM 1443 C CA . VAL A 1 192 ? -4.765 0.848 -11.339 1.00 97.19 192 VAL A CA 1
ATOM 1444 C C . VAL A 1 192 ? -3.795 1.715 -12.131 1.00 97.19 192 VAL A C 1
ATOM 1446 O O . VAL A 1 192 ? -3.650 1.597 -13.351 1.00 97.19 192 VAL A O 1
ATOM 1449 N N . TYR A 1 193 ? -3.102 2.576 -11.403 1.00 93.56 193 TYR A N 1
ATOM 1450 C CA . TYR A 1 193 ? -2.215 3.605 -11.912 1.00 93.56 193 TYR A CA 1
ATOM 1451 C C . TYR A 1 193 ? -0.815 3.426 -11.338 1.00 93.56 193 TYR A C 1
ATOM 1453 O O . TYR A 1 193 ? -0.640 2.866 -10.257 1.00 93.56 193 TYR A O 1
ATOM 1461 N N . THR A 1 194 ? 0.184 3.939 -12.043 1.00 89.38 194 THR A N 1
ATOM 1462 C CA . THR A 1 194 ? 1.579 3.923 -11.601 1.00 89.38 194 THR A CA 1
ATOM 1463 C C . THR A 1 194 ? 2.268 5.248 -11.883 1.00 89.38 194 THR A C 1
ATOM 1465 O O . THR A 1 194 ? 1.893 5.960 -12.817 1.00 89.38 194 THR A O 1
ATOM 1468 N N . GLY A 1 195 ? 3.287 5.572 -11.090 1.00 82.81 195 GLY A N 1
ATOM 1469 C CA . GLY A 1 195 ? 4.226 6.643 -11.404 1.00 82.81 195 GLY A CA 1
ATOM 1470 C C . GLY A 1 195 ? 5.108 6.306 -12.610 1.00 82.81 195 GLY A C 1
ATOM 1471 O O . GLY A 1 195 ? 5.292 5.144 -12.971 1.00 82.81 195 GLY A O 1
ATOM 1472 N N . TYR A 1 196 ? 5.687 7.322 -13.241 1.00 78.25 196 TYR A N 1
ATOM 1473 C CA . TYR A 1 196 ? 6.604 7.135 -14.366 1.00 78.25 196 TYR A CA 1
ATOM 1474 C C . TYR A 1 196 ? 7.759 8.137 -14.308 1.00 78.25 196 TYR A C 1
ATOM 1476 O O . TYR A 1 196 ? 7.582 9.277 -13.879 1.00 78.25 196 TYR A O 1
ATOM 1484 N N . ALA A 1 197 ? 8.942 7.703 -14.753 1.00 75.38 197 ALA A N 1
ATOM 1485 C CA . ALA A 1 197 ? 10.112 8.569 -14.875 1.00 75.38 197 ALA A CA 1
ATOM 1486 C C . ALA A 1 197 ? 9.846 9.698 -15.885 1.00 75.38 197 ALA A C 1
ATOM 1488 O O . ALA A 1 197 ? 9.124 9.503 -16.865 1.00 75.38 197 ALA A O 1
ATOM 1489 N N . GLY A 1 198 ? 10.433 10.874 -15.668 1.00 74.56 198 GLY A N 1
ATOM 1490 C CA . GLY A 1 198 ? 10.224 12.039 -16.533 1.00 74.56 198 GLY A CA 1
ATOM 1491 C C . GLY A 1 198 ? 9.000 12.899 -16.193 1.00 74.56 198 GLY A C 1
ATOM 1492 O O . GLY A 1 198 ? 8.774 13.899 -16.866 1.00 74.56 198 GLY A O 1
ATOM 1493 N N . ASN A 1 199 ? 8.235 12.583 -15.142 1.00 77.50 199 ASN A N 1
ATOM 1494 C CA . ASN A 1 199 ? 7.104 13.412 -14.690 1.00 77.50 199 ASN A CA 1
ATOM 1495 C C . ASN A 1 199 ? 7.525 14.691 -13.923 1.00 77.50 199 ASN A C 1
ATOM 1497 O O . ASN A 1 199 ? 6.674 15.424 -13.418 1.00 77.50 199 ASN A O 1
ATOM 1501 N N . GLY A 1 200 ? 8.835 14.930 -13.793 1.00 77.69 200 GLY A N 1
ATOM 1502 C CA . GLY A 1 200 ? 9.419 16.072 -13.087 1.00 77.69 200 GLY A CA 1
ATOM 1503 C C . GLY A 1 200 ? 9.478 15.943 -11.560 1.00 77.69 200 GLY A C 1
ATOM 1504 O O . GLY A 1 200 ? 9.967 16.861 -10.909 1.00 77.69 200 GLY A O 1
ATOM 1505 N N . GLY A 1 201 ? 9.004 14.834 -10.986 1.00 79.38 201 GLY A N 1
ATOM 1506 C CA . GLY A 1 201 ? 9.082 14.557 -9.555 1.00 79.38 201 GLY A CA 1
ATOM 1507 C C . GLY A 1 201 ? 10.474 14.089 -9.122 1.00 79.38 201 GLY A C 1
ATOM 1508 O O . GLY A 1 201 ? 11.154 13.354 -9.838 1.00 79.38 201 GLY A O 1
ATOM 1509 N N . THR A 1 202 ? 10.883 14.504 -7.927 1.00 79.38 202 THR A N 1
ATOM 1510 C CA . THR A 1 202 ? 12.060 13.995 -7.205 1.00 79.38 202 THR A CA 1
ATOM 1511 C C . THR A 1 202 ? 11.700 13.810 -5.733 1.00 79.38 202 THR A C 1
ATOM 1513 O O . THR A 1 202 ? 10.590 14.156 -5.310 1.00 79.38 202 THR A O 1
ATOM 1516 N N . PHE A 1 203 ? 12.637 13.329 -4.914 1.00 78.44 203 PHE A N 1
ATOM 1517 C CA . PHE A 1 203 ? 12.414 13.264 -3.470 1.00 78.44 203 PHE A CA 1
ATOM 1518 C C . PHE A 1 203 ? 11.998 14.626 -2.901 1.00 78.44 203 PHE A C 1
ATOM 1520 O O . PHE A 1 203 ? 11.056 14.715 -2.114 1.00 78.44 203 PHE A O 1
ATOM 1527 N N . THR A 1 204 ? 12.619 15.714 -3.358 1.00 78.19 204 THR A N 1
ATOM 1528 C CA . THR A 1 204 ? 12.399 17.074 -2.836 1.00 78.19 204 THR A CA 1
ATOM 1529 C C . THR A 1 204 ? 11.433 17.931 -3.657 1.00 78.19 204 THR A C 1
ATOM 1531 O O . THR A 1 204 ? 10.954 18.942 -3.147 1.00 78.19 204 THR A O 1
ATOM 1534 N N . SER A 1 205 ? 11.089 17.533 -4.885 1.00 79.75 205 SER A N 1
ATOM 1535 C CA . SER A 1 205 ? 10.248 18.320 -5.800 1.00 79.75 205 SER A CA 1
ATOM 1536 C C . SER A 1 205 ? 9.013 17.545 -6.254 1.00 79.75 205 SER A C 1
ATOM 1538 O O . SER A 1 205 ? 9.086 16.365 -6.582 1.00 79.75 205 SER A O 1
ATOM 1540 N N . ALA A 1 206 ? 7.854 18.205 -6.276 1.00 79.00 206 ALA A N 1
ATOM 1541 C CA . ALA A 1 206 ? 6.628 17.604 -6.799 1.00 79.00 206 ALA A CA 1
ATOM 1542 C C . ALA A 1 206 ? 6.685 17.453 -8.338 1.00 79.00 206 ALA A C 1
ATOM 1544 O O . ALA A 1 206 ? 7.410 18.212 -8.984 1.00 79.00 206 ALA A O 1
ATOM 1545 N N . PRO A 1 207 ? 5.907 16.525 -8.932 1.00 80.12 207 PRO A N 1
ATOM 1546 C CA . PRO A 1 207 ? 5.756 16.428 -10.384 1.00 80.12 207 PRO A CA 1
ATOM 1547 C C . PRO A 1 207 ? 5.346 17.758 -11.034 1.00 80.12 207 PRO A C 1
ATOM 1549 O O . PRO A 1 207 ? 4.609 18.545 -10.439 1.00 80.12 207 PRO A O 1
ATOM 1552 N N . THR A 1 208 ? 5.810 18.000 -12.263 1.00 76.00 208 THR A N 1
ATOM 1553 C CA . THR A 1 208 ? 5.601 19.267 -12.988 1.00 76.00 208 THR A CA 1
ATOM 1554 C C . THR A 1 208 ? 4.275 19.334 -13.750 1.00 76.00 208 THR A C 1
ATOM 1556 O O . THR A 1 208 ? 3.835 20.431 -14.094 1.00 76.00 208 THR A O 1
ATOM 1559 N N . ASP A 1 209 ? 3.621 18.194 -13.998 1.00 71.00 209 ASP A N 1
ATOM 1560 C CA . ASP A 1 209 ? 2.276 18.123 -14.583 1.00 71.00 209 ASP A CA 1
ATOM 1561 C C . ASP A 1 209 ? 1.194 18.120 -13.486 1.00 71.00 209 ASP A C 1
ATOM 1563 O O . ASP A 1 209 ? 1.224 17.319 -12.546 1.00 71.00 209 ASP A O 1
ATOM 1567 N N . GLY A 1 210 ? 0.205 19.008 -13.634 1.00 60.81 210 GLY A N 1
ATOM 1568 C CA . GLY A 1 210 ? -0.963 19.120 -12.759 1.00 60.81 210 GLY A CA 1
ATOM 1569 C C . GLY A 1 210 ? -1.929 17.933 -12.843 1.00 60.81 210 GLY A C 1
ATOM 1570 O O . GLY A 1 210 ? -2.765 17.783 -11.954 1.00 60.81 210 GLY A O 1
ATOM 1571 N N . ASN A 1 211 ? -1.797 17.055 -13.844 1.00 59.94 211 ASN A N 1
ATOM 1572 C CA . ASN A 1 211 ? -2.601 15.834 -13.980 1.00 59.94 211 ASN A CA 1
ATOM 1573 C C . ASN A 1 211 ? -2.131 14.667 -13.104 1.00 59.94 211 ASN A C 1
ATOM 1575 O O . ASN A 1 211 ? -2.523 13.529 -13.357 1.00 59.94 211 ASN A O 1
ATOM 1579 N N . SER A 1 212 ? -1.371 14.960 -12.040 1.00 63.66 212 SER A N 1
ATOM 1580 C CA . SER A 1 212 ? -0.741 14.021 -11.106 1.00 63.66 212 SER A CA 1
ATOM 1581 C C . SER A 1 212 ? 0.283 13.134 -11.814 1.00 63.66 212 SER A C 1
ATOM 1583 O O . SER A 1 212 ? 0.006 12.579 -12.863 1.00 63.66 212 SER A O 1
ATOM 1585 N N . GLY A 1 213 ? 1.503 13.014 -11.287 1.00 75.69 213 GLY A N 1
ATOM 1586 C CA . GLY A 1 213 ? 2.613 12.286 -11.924 1.00 75.69 213 GLY A CA 1
ATOM 1587 C C . GLY A 1 213 ? 2.430 10.762 -12.050 1.00 75.69 213 GLY A C 1
ATOM 1588 O O . GLY A 1 213 ? 3.394 10.025 -11.866 1.00 75.69 213 GLY A O 1
ATOM 1589 N N . ILE A 1 214 ? 1.214 10.290 -12.316 1.00 84.38 214 ILE A N 1
ATOM 1590 C CA . ILE A 1 214 ? 0.791 8.912 -12.502 1.00 84.38 214 ILE A CA 1
ATOM 1591 C C . ILE A 1 214 ? 0.164 8.737 -13.890 1.00 84.38 214 ILE A C 1
ATOM 1593 O O . ILE A 1 214 ? -0.303 9.683 -14.520 1.00 84.38 214 ILE A O 1
ATOM 1597 N N . ARG A 1 215 ? 0.137 7.501 -14.372 1.00 88.50 215 ARG A N 1
ATOM 1598 C CA . ARG A 1 215 ? -0.553 7.094 -15.597 1.00 88.50 215 ARG A CA 1
ATOM 1599 C C . ARG A 1 215 ? -1.298 5.790 -15.365 1.00 88.50 215 ARG A C 1
ATOM 1601 O O . ARG A 1 215 ? -0.969 5.048 -14.441 1.00 88.50 215 ARG A O 1
ATOM 1608 N N . ASN A 1 216 ? -2.283 5.498 -16.209 1.00 93.75 216 ASN A N 1
ATOM 1609 C CA . ASN A 1 216 ? -2.953 4.200 -16.186 1.00 93.75 216 ASN A CA 1
ATOM 1610 C C . ASN A 1 216 ? -1.939 3.082 -16.464 1.00 93.75 216 ASN A C 1
ATOM 1612 O O . ASN A 1 216 ? -1.211 3.165 -17.448 1.00 93.75 216 ASN A O 1
ATOM 1616 N N . TRP A 1 217 ? -1.922 2.051 -15.622 1.00 95.25 217 TRP A N 1
ATOM 1617 C CA . TRP A 1 217 ? -1.085 0.861 -15.803 1.00 95.25 217 TRP A CA 1
ATOM 1618 C C . TRP A 1 217 ? -1.913 -0.354 -16.235 1.00 95.25 217 TRP A C 1
ATOM 1620 O O . TRP A 1 217 ? -1.437 -1.191 -17.002 1.00 95.25 217 TRP A O 1
ATOM 1630 N N . GLY A 1 218 ? -3.155 -0.468 -15.754 1.00 97.56 218 GLY A N 1
ATOM 1631 C CA . GLY A 1 218 ? -3.993 -1.633 -16.018 1.00 97.56 218 GLY A CA 1
ATOM 1632 C C . GLY A 1 218 ? -5.159 -1.771 -15.046 1.00 97.56 218 GLY A C 1
ATOM 1633 O O . GLY A 1 218 ? -5.763 -0.786 -14.626 1.00 97.56 218 GLY A O 1
ATOM 1634 N N . THR A 1 219 ? -5.486 -3.009 -14.684 1.00 98.38 219 THR A N 1
ATOM 1635 C CA . THR A 1 219 ? -6.631 -3.338 -13.825 1.00 98.38 219 THR A CA 1
ATOM 1636 C C . THR A 1 219 ? -6.262 -4.311 -12.713 1.00 98.38 219 THR A C 1
ATOM 1638 O O . THR A 1 219 ? -5.525 -5.272 -12.942 1.00 98.38 219 THR A O 1
ATOM 1641 N N . LEU A 1 220 ? -6.854 -4.103 -11.540 1.00 98.56 220 LEU A N 1
ATOM 1642 C CA . LEU A 1 220 ? -6.920 -5.048 -10.434 1.00 98.56 220 LEU A CA 1
ATOM 1643 C C . LEU A 1 220 ? -8.308 -5.689 -10.400 1.00 98.56 220 LEU A C 1
ATOM 1645 O O . LEU A 1 220 ? -9.311 -4.992 -10.261 1.00 98.56 220 LEU A O 1
ATOM 1649 N N . GLN A 1 221 ? -8.364 -7.012 -10.462 1.00 98.56 221 GLN A N 1
ATOM 1650 C CA . GLN A 1 221 ? -9.523 -7.783 -10.027 1.00 98.56 221 GLN A CA 1
ATOM 1651 C C . GLN A 1 221 ? -9.237 -8.325 -8.631 1.00 98.56 221 GLN A C 1
ATOM 1653 O O . GLN A 1 221 ? -8.201 -8.945 -8.428 1.00 98.56 221 GLN A O 1
ATOM 1658 N N . ILE A 1 222 ? -10.117 -8.092 -7.663 1.00 98.06 222 ILE A N 1
ATOM 1659 C CA . ILE A 1 222 ? -9.933 -8.555 -6.284 1.00 98.06 222 ILE A CA 1
ATOM 1660 C C . ILE A 1 222 ? -11.220 -9.164 -5.740 1.00 98.06 222 ILE A C 1
ATOM 1662 O O . ILE A 1 222 ? -12.311 -8.633 -5.948 1.00 98.06 222 ILE A O 1
ATOM 1666 N N . ARG A 1 223 ? -11.092 -10.293 -5.048 1.00 97.25 223 ARG A N 1
ATOM 1667 C CA . ARG A 1 223 ? -12.194 -11.049 -4.452 1.00 97.25 223 ARG A CA 1
ATOM 1668 C C . ARG A 1 223 ? -11.802 -11.486 -3.051 1.00 97.25 223 ARG A C 1
ATOM 1670 O O . ARG A 1 223 ? -10.746 -12.079 -2.860 1.00 97.25 223 ARG A O 1
ATOM 1677 N N . PHE A 1 224 ? -12.672 -11.242 -2.082 1.00 95.56 224 PHE A N 1
ATOM 1678 C CA . PHE A 1 224 ? -12.472 -11.673 -0.698 1.00 95.56 224 PHE A CA 1
ATOM 1679 C C . PHE A 1 224 ? -13.396 -12.848 -0.404 1.00 95.56 224 PHE A C 1
ATOM 1681 O O . PHE A 1 224 ? -14.605 -12.721 -0.556 1.00 95.56 224 PHE A O 1
ATOM 1688 N N . ASP A 1 225 ? -12.846 -13.991 -0.005 1.00 94.06 225 ASP A N 1
ATOM 1689 C CA . ASP A 1 225 ? -13.629 -15.181 0.353 1.00 94.06 225 ASP A CA 1
ATOM 1690 C C . ASP A 1 225 ? -14.156 -15.094 1.781 1.00 94.06 225 ASP A C 1
ATOM 1692 O O . ASP A 1 225 ? -15.297 -15.450 2.063 1.00 94.06 225 ASP A O 1
ATOM 1696 N N . ASN A 1 226 ? -13.306 -14.615 2.683 1.00 90.56 226 ASN A N 1
ATOM 1697 C CA . ASN A 1 226 ? -13.616 -14.362 4.081 1.00 90.56 226 ASN A CA 1
ATOM 1698 C C . ASN A 1 226 ? -12.669 -13.274 4.619 1.00 90.56 226 ASN A C 1
ATOM 1700 O O . ASN A 1 226 ? -11.916 -12.654 3.868 1.00 90.56 226 ASN A O 1
ATOM 1704 N N . CYS A 1 227 ? -12.706 -13.036 5.928 1.00 87.12 227 CYS A N 1
ATOM 1705 C CA . CYS A 1 227 ? -11.916 -11.998 6.585 1.00 87.12 227 CYS A CA 1
ATOM 1706 C C . CYS A 1 227 ? -10.400 -12.125 6.383 1.00 87.12 227 CYS A C 1
ATOM 1708 O O . CYS A 1 227 ? -9.690 -11.133 6.523 1.00 87.12 227 CYS A O 1
ATOM 1710 N N . ASN A 1 228 ? -9.908 -13.335 6.112 1.00 89.88 228 ASN A N 1
ATOM 1711 C CA . ASN A 1 228 ? -8.488 -13.665 6.128 1.00 89.88 228 ASN A CA 1
ATOM 1712 C C . ASN A 1 228 ? -7.983 -14.267 4.816 1.00 89.88 228 ASN A C 1
ATOM 1714 O O . ASN A 1 228 ? -6.773 -14.438 4.684 1.00 89.88 228 ASN A O 1
ATOM 1718 N N . SER A 1 229 ? -8.863 -14.584 3.862 1.00 93.44 229 SER A N 1
ATOM 1719 C CA . SER A 1 229 ? -8.467 -15.129 2.565 1.00 93.44 229 SER A CA 1
ATOM 1720 C C . SER A 1 229 ? -9.205 -14.491 1.394 1.00 93.44 229 SER A C 1
ATOM 1722 O O . SER A 1 229 ? -10.368 -14.089 1.493 1.00 93.44 229 SER A O 1
ATOM 1724 N N . GLY A 1 230 ? -8.528 -14.442 0.256 1.00 95.50 230 GLY A N 1
ATOM 1725 C CA . GLY A 1 230 ? -9.087 -13.966 -0.997 1.00 95.50 230 GLY A CA 1
ATOM 1726 C C . GLY A 1 230 ? -8.173 -14.269 -2.172 1.00 95.50 230 GLY A C 1
ATOM 1727 O O . GLY A 1 230 ? -7.220 -15.038 -2.075 1.00 95.50 230 GLY A O 1
ATOM 1728 N N . SER A 1 231 ? -8.453 -13.627 -3.292 1.00 97.19 231 SER A N 1
ATOM 1729 C CA . SER A 1 231 ? -7.632 -13.689 -4.493 1.00 97.19 231 SER A CA 1
ATOM 1730 C C . SER A 1 231 ? -7.574 -12.326 -5.161 1.00 97.19 231 SER A C 1
ATOM 1732 O O . SER A 1 231 ? -8.496 -11.513 -5.041 1.00 97.19 231 SER A O 1
ATOM 1734 N N . ALA A 1 232 ? -6.481 -12.076 -5.867 1.00 97.88 232 ALA A N 1
ATOM 1735 C CA . ALA A 1 232 ? -6.344 -10.911 -6.723 1.00 97.88 232 ALA A CA 1
ATOM 1736 C C . ALA A 1 232 ? -5.722 -11.294 -8.058 1.00 97.88 232 ALA A C 1
ATOM 1738 O O . ALA A 1 232 ? -4.945 -12.241 -8.142 1.00 97.88 232 ALA A O 1
ATOM 1739 N N . THR A 1 233 ? -6.023 -10.517 -9.089 1.00 97.75 233 THR A N 1
ATOM 1740 C CA . THR A 1 233 ? -5.382 -10.594 -10.394 1.00 97.75 233 THR A CA 1
ATOM 1741 C C . THR A 1 233 ? -5.058 -9.186 -10.865 1.00 97.75 233 THR A C 1
ATOM 1743 O O . THR A 1 233 ? -5.954 -8.368 -11.070 1.00 97.75 233 THR A O 1
ATOM 1746 N N . LEU A 1 234 ? -3.774 -8.901 -11.049 1.00 97.44 234 LEU A N 1
ATOM 1747 C CA . LEU A 1 234 ? -3.303 -7.703 -11.734 1.00 97.44 234 LEU A CA 1
ATOM 1748 C C . LEU A 1 234 ? -3.124 -8.024 -13.212 1.00 97.44 234 LEU A C 1
ATOM 1750 O O . LEU A 1 234 ? -2.587 -9.074 -13.547 1.00 97.44 234 LEU A O 1
ATOM 1754 N N . SER A 1 235 ? -3.579 -7.139 -14.093 1.00 97.56 235 SER A N 1
ATOM 1755 C CA . SER A 1 235 ? -3.366 -7.243 -15.541 1.00 97.56 235 SER A CA 1
ATOM 1756 C C . SER A 1 235 ? -3.054 -5.866 -16.113 1.00 97.56 235 SER A C 1
ATOM 1758 O O . SER A 1 235 ? -3.874 -4.958 -15.976 1.00 97.56 235 SER A O 1
ATOM 1760 N N . GLY A 1 236 ? -1.889 -5.703 -16.736 1.00 95.94 236 GLY A N 1
ATOM 1761 C CA . GLY A 1 236 ? -1.414 -4.405 -17.215 1.00 95.94 236 GLY A CA 1
ATOM 1762 C C . GLY A 1 236 ? -0.133 -4.487 -18.041 1.00 95.94 236 GLY A C 1
ATOM 1763 O O . GLY A 1 236 ? 0.159 -5.519 -18.646 1.00 95.94 236 GLY A O 1
ATOM 1764 N N . GLU A 1 237 ? 0.622 -3.385 -18.065 1.00 92.19 237 GLU A N 1
ATOM 1765 C CA . GLU A 1 237 ? 1.847 -3.220 -18.871 1.00 92.19 237 GLU A CA 1
ATOM 1766 C C . GLU A 1 237 ? 2.899 -4.324 -18.633 1.00 92.19 237 GLU A C 1
ATOM 1768 O O . GLU A 1 237 ? 3.580 -4.728 -19.573 1.00 92.19 237 GLU A O 1
ATOM 1773 N N . ASP A 1 238 ? 3.004 -4.850 -17.407 1.00 89.75 238 ASP A N 1
ATOM 1774 C CA . ASP A 1 238 ? 3.973 -5.896 -17.028 1.00 89.75 238 ASP A CA 1
ATOM 1775 C C . ASP A 1 238 ? 3.448 -7.334 -17.224 1.00 89.75 238 ASP A C 1
ATOM 1777 O O . ASP A 1 238 ? 4.118 -8.304 -16.863 1.00 89.75 238 ASP A O 1
ATOM 1781 N N . GLY A 1 239 ? 2.252 -7.486 -17.801 1.00 92.06 239 GLY A N 1
ATOM 1782 C CA . GLY A 1 239 ? 1.569 -8.763 -17.985 1.00 92.06 239 GLY A CA 1
ATOM 1783 C C . GLY A 1 239 ? 0.436 -8.981 -16.984 1.00 92.06 239 GLY A C 1
ATOM 1784 O O . GLY A 1 239 ? -0.159 -8.034 -16.467 1.00 92.06 239 GLY A O 1
ATOM 1785 N N . SER A 1 240 ? 0.099 -10.250 -16.746 1.00 94.44 240 SER A N 1
ATOM 1786 C CA . SER A 1 240 ? -0.966 -10.645 -15.823 1.00 94.44 240 SER A CA 1
ATOM 1787 C C . SER A 1 240 ? -0.431 -11.571 -14.741 1.00 94.44 240 SER A C 1
ATOM 1789 O O . SER A 1 240 ? 0.345 -12.481 -15.033 1.00 94.44 240 SER A O 1
ATOM 1791 N N . LYS A 1 241 ? -0.850 -11.344 -13.496 1.00 92.88 241 LYS A N 1
ATOM 1792 C CA . LYS A 1 241 ? -0.454 -12.145 -12.339 1.00 92.88 241 LYS A CA 1
ATOM 1793 C C . LYS A 1 241 ? -1.599 -12.307 -11.360 1.00 92.88 241 LYS A C 1
ATOM 1795 O O . LYS A 1 241 ? -2.295 -11.343 -11.053 1.00 92.88 241 LYS A O 1
ATOM 1800 N N . SER A 1 242 ? -1.757 -13.531 -10.864 1.00 94.81 242 SER A N 1
ATOM 1801 C CA . SER A 1 242 ? -2.739 -13.884 -9.841 1.00 94.81 242 SER A CA 1
ATOM 1802 C C . SER A 1 242 ? -2.072 -14.165 -8.501 1.00 94.81 242 SER A C 1
ATOM 1804 O O . SER A 1 242 ? -0.951 -14.663 -8.466 1.00 94.81 242 SER A O 1
ATOM 1806 N N . PHE A 1 243 ? -2.791 -13.867 -7.424 1.00 94.31 243 PHE A N 1
ATOM 1807 C CA . PHE A 1 243 ? -2.349 -14.003 -6.042 1.00 94.31 243 PHE A CA 1
ATOM 1808 C C . PHE A 1 243 ? -3.406 -14.759 -5.236 1.00 94.31 243 PHE A C 1
ATOM 1810 O O . PHE A 1 243 ? -4.597 -14.439 -5.329 1.00 94.31 243 PHE A O 1
ATOM 1817 N N . ASN A 1 244 ? -2.970 -15.702 -4.404 1.00 94.88 244 ASN A N 1
ATOM 1818 C CA . ASN A 1 244 ? -3.777 -16.314 -3.352 1.00 94.88 244 ASN A CA 1
ATOM 1819 C C . ASN A 1 244 ? -3.538 -15.543 -2.054 1.00 94.88 244 ASN A C 1
ATOM 1821 O O . ASN A 1 244 ? -2.530 -15.729 -1.376 1.00 94.88 244 ASN A O 1
ATOM 1825 N N . LEU A 1 245 ? -4.452 -14.635 -1.728 1.00 94.44 245 LEU A N 1
ATOM 1826 C CA . LEU A 1 245 ? -4.238 -13.652 -0.679 1.00 94.44 245 LEU A CA 1
ATOM 1827 C C . LEU A 1 245 ? -4.559 -14.212 0.705 1.00 94.44 245 LEU A C 1
ATOM 1829 O O . LEU A 1 245 ? -5.646 -14.745 0.935 1.00 94.44 245 LEU A O 1
ATOM 1833 N N . VAL A 1 246 ? -3.646 -13.974 1.642 1.00 92.06 246 VAL A N 1
ATOM 1834 C CA . VAL A 1 246 ? -3.832 -14.144 3.084 1.00 92.06 246 VAL A CA 1
ATOM 1835 C C . VAL A 1 246 ? -3.653 -12.794 3.772 1.00 92.06 246 VAL A C 1
ATOM 1837 O O . VAL A 1 246 ? -2.737 -12.034 3.451 1.00 92.06 246 VAL A O 1
ATOM 1840 N N . LYS A 1 247 ? -4.531 -12.478 4.727 1.00 89.44 247 LYS A N 1
ATOM 1841 C CA . LYS A 1 247 ? -4.424 -11.256 5.532 1.00 89.44 247 LYS A CA 1
ATOM 1842 C C . LYS A 1 247 ? -3.375 -11.443 6.629 1.00 89.44 247 LYS A C 1
ATOM 1844 O O . LYS A 1 247 ? -3.537 -12.295 7.498 1.00 89.44 247 LYS A O 1
ATOM 1849 N N . LEU A 1 248 ? -2.314 -10.637 6.604 1.00 81.75 248 LEU A N 1
ATOM 1850 C CA . LEU A 1 248 ? -1.202 -10.739 7.557 1.00 81.75 248 LEU A CA 1
ATOM 1851 C C . LEU A 1 248 ? -1.546 -10.132 8.919 1.00 81.75 248 LEU A C 1
ATOM 1853 O O . LEU A 1 248 ? -1.186 -10.671 9.962 1.00 81.75 248 LEU A O 1
ATOM 1857 N N . ALA A 1 249 ? -2.224 -8.986 8.910 1.00 75.38 249 ALA A N 1
ATOM 1858 C CA . ALA A 1 249 ? -2.540 -8.247 10.121 1.00 75.38 249 ALA A CA 1
ATOM 1859 C C . ALA A 1 249 ? -3.891 -7.543 10.006 1.00 75.38 249 ALA A C 1
ATOM 1861 O O . ALA A 1 249 ? -4.232 -6.949 8.979 1.00 75.38 249 ALA A O 1
ATOM 1862 N N . ASN A 1 250 ? -4.646 -7.578 11.104 1.00 76.94 250 ASN A N 1
ATOM 1863 C CA . ASN A 1 250 ? -5.813 -6.727 11.280 1.00 76.94 250 ASN A CA 1
ATOM 1864 C C . ASN A 1 250 ? -5.383 -5.337 11.742 1.00 76.94 250 ASN A C 1
ATOM 1866 O O . ASN A 1 250 ? -4.383 -5.181 12.443 1.00 76.94 250 ASN A O 1
ATOM 1870 N N . LEU A 1 251 ? -6.178 -4.337 11.382 1.00 79.56 251 LEU A N 1
ATOM 1871 C CA . LEU A 1 251 ? -6.069 -3.003 11.953 1.00 79.56 251 LEU A CA 1
ATOM 1872 C C . LEU A 1 251 ? -6.581 -3.023 13.395 1.00 79.56 251 LEU A C 1
ATOM 1874 O O . LEU A 1 251 ? -7.593 -3.668 13.688 1.00 79.56 251 LEU A O 1
ATOM 1878 N N . LYS A 1 252 ? -5.911 -2.300 14.295 1.00 77.19 252 LYS A N 1
ATOM 1879 C CA . LYS A 1 252 ? -6.400 -2.120 15.664 1.00 77.19 252 LYS A CA 1
ATOM 1880 C C . LYS A 1 252 ? -7.783 -1.459 15.634 1.00 77.19 252 LYS A C 1
ATOM 1882 O O . LYS A 1 252 ? -7.988 -0.493 14.909 1.00 77.19 252 LYS A O 1
ATOM 1887 N N . GLY A 1 253 ? -8.736 -2.016 16.385 1.00 73.31 253 GLY A N 1
ATOM 1888 C CA . GLY A 1 253 ? -10.140 -1.569 16.408 1.00 73.31 253 GLY A CA 1
ATOM 1889 C C . GLY A 1 253 ? -11.003 -2.094 15.252 1.00 73.31 253 GLY A C 1
ATOM 1890 O O . GLY A 1 253 ? -12.211 -2.225 15.402 1.00 73.31 253 GLY A O 1
ATOM 1891 N N . ALA A 1 254 ? -10.393 -2.514 14.144 1.00 74.25 254 ALA A N 1
ATOM 1892 C CA . ALA A 1 254 ? -11.075 -2.911 12.915 1.00 74.25 254 ALA A CA 1
ATOM 1893 C C . ALA A 1 254 ? -11.030 -4.439 12.697 1.00 74.25 254 ALA A C 1
ATOM 1895 O O . ALA A 1 254 ? -10.705 -4.933 11.614 1.00 74.25 254 ALA A O 1
ATOM 1896 N N . ALA A 1 255 ? -11.359 -5.204 13.743 1.00 69.88 255 ALA A N 1
ATOM 1897 C CA . ALA A 1 255 ? -11.526 -6.649 13.613 1.00 69.88 255 ALA A CA 1
ATOM 1898 C C . ALA A 1 255 ? -12.685 -6.966 12.655 1.00 69.88 255 ALA A C 1
ATOM 1900 O O . ALA A 1 255 ? -13.696 -6.262 12.621 1.00 69.88 255 ALA A O 1
ATOM 1901 N N . CYS A 1 256 ? -12.521 -8.018 11.859 1.00 70.94 256 CYS A N 1
ATOM 1902 C CA . CYS A 1 256 ? -13.573 -8.516 10.986 1.00 70.94 256 CYS A CA 1
ATOM 1903 C C . CYS A 1 256 ? -14.510 -9.419 11.795 1.00 70.94 256 CYS A C 1
ATOM 1905 O O . CYS A 1 256 ? -14.030 -10.319 12.490 1.00 70.94 256 CYS A O 1
ATOM 1907 N N . ALA A 1 257 ? -15.820 -9.178 11.722 1.00 62.56 257 ALA A N 1
ATOM 1908 C CA . ALA A 1 257 ? -16.800 -10.115 12.259 1.00 62.56 257 ALA A CA 1
ATOM 1909 C C . ALA A 1 257 ? -16.793 -11.398 11.412 1.00 62.56 257 ALA A C 1
ATOM 1911 O O . ALA A 1 257 ? -16.805 -11.316 10.182 1.00 62.56 257 ALA A O 1
ATOM 1912 N N . GLN A 1 258 ? -16.714 -12.555 12.078 1.00 50.91 258 GLN A N 1
ATOM 1913 C CA . GLN A 1 258 ? -16.842 -13.870 11.438 1.00 50.91 258 GLN A CA 1
ATOM 1914 C C . GLN A 1 258 ? -18.294 -14.172 11.078 1.00 50.91 258 GLN A C 1
ATOM 1916 O O . GLN A 1 258 ? -19.180 -13.811 11.886 1.00 50.91 258 GLN A O 1
#